Protein AF-A0A0G1J336-F1 (afdb_monomer)

InterPro domains:
  IPR000983 General secretion pathway protein G-type pilin [PR00813] (28-53)
  IPR000983 General secretion pathway protein G-type pilin [PR00813] (64-82)
  IPR012902 Prokaryotic N-terminal methylation site [PF07963] (26-48)
  IPR012902 Prokaryotic N-terminal methylation site [PS00409] (27-47)
  IPR012902 Prokaryotic N-terminal methylation site [TIGR02532] (26-49)
  IPR045584 Pilin-like [SSF54523] (29-127)

Sequence (215 aa):
MPSLQVTRNKAKIRHSSLVTCHFKVKQGFTLIELLIVITIIGILASLTLATYGNTQQKARDGVRKSDLGQIRRALELAKSDCSSAAYYPAGFSGDQYEQFDGLQLYLADTDLNYMSGSVPDDPKNVTEGSLNYKYGYSLLSSQQTNVCADGDGDATYTEQSGSSQFTLSALMERGPSDSESYKSREKCKNKPGPDGDTTDWTGSAYAGYYVVCSS

Foldseek 3Di:
DDDDDDDDDDDDDDDDPPDDDDPPPPPDDDPVNVVVVVVVVVVVVVVCVVCVVVVVLVVLLVVVVVLQVLLLQLQVVQQVQFPDLFRAFQFDPDFQQNSVVRSQVVSQDPLSVSDDHGRDFRPVPDPPDDPQFGKGKFAAPVDWDFHGQGNSRPCPRRRTTGHNKMKIKGARPVWLPDPQQQVQLVVCALPAHRVHRGDNCNDPVNTRMRMDMDD

Solvent-accessible surface area (backbone atoms only — not comparable to full-atom values): 12300 Å² total; per-residue (Å²): 142,83,83,89,79,87,82,82,81,81,83,83,82,76,84,76,78,83,80,80,80,80,80,77,79,78,86,68,85,50,73,65,61,55,51,54,49,56,51,52,52,51,55,56,51,55,60,49,62,75,50,44,65,63,53,54,39,53,52,46,42,52,48,52,57,48,46,56,52,50,54,50,52,26,49,57,49,47,34,70,43,32,87,50,83,12,44,44,66,51,34,46,93,67,55,35,50,48,19,28,57,29,41,40,56,59,48,47,37,75,90,71,64,53,44,97,55,75,65,81,75,44,90,75,62,59,71,93,86,53,76,78,52,48,53,30,27,25,48,29,68,92,53,59,37,50,16,40,40,44,79,86,60,55,62,90,50,33,80,34,42,4,11,75,42,39,24,36,35,37,60,36,79,69,31,67,78,40,67,63,29,52,55,30,14,58,73,37,48,57,33,25,33,92,80,34,52,58,17,67,40,74,40,79,92,40,61,18,31,35,42,51,51,62,132

Radius of gyration: 38.27 Å; Cα contacts (8 Å, |Δi|>4): 321; chains: 1; bounding box: 106×91×95 Å

Organism: NCBI:txid1618413

Mean predicted aligned error: 11.69 Å

Secondary structure (DSSP, 8-state):
---------------------------PPPHHHHHHHHHHHHHHHHHHHHHHHHHHHHHHHHHHHHHHHHHHHHHHHHHHH--SS--EE--SSSSHHHHHHHHHHHHT-TTT-SSSSSPPPPTT---TT-GGGS-EEEE-GGG-EEPPPPTT---TTTTSEEES-EEEEEE-TTGGG-HHHHHHHHHTTTEEETTEEEE-TTSGGGTTEEEEE--

Structure (mmCIF, N/CA/C/O backbone):
data_AF-A0A0G1J336-F1
#
_entry.id   AF-A0A0G1J336-F1
#
loop_
_atom_site.group_PDB
_atom_site.id
_atom_site.type_symbol
_atom_site.label_atom_id
_atom_site.label_alt_id
_atom_site.label_comp_id
_atom_site.label_asym_id
_atom_site.label_entity_id
_atom_site.label_seq_id
_atom_site.pdbx_PDB_ins_code
_atom_site.Cartn_x
_atom_site.Cartn_y
_atom_site.Cartn_z
_atom_site.occupancy
_atom_site.B_iso_or_equiv
_atom_site.auth_seq_id
_atom_site.auth_comp_id
_atom_site.auth_asym_id
_atom_site.auth_atom_id
_atom_site.pdbx_PDB_model_num
ATOM 1 N N . MET A 1 1 ? -90.482 -75.548 67.747 1.00 52.53 1 MET A N 1
ATOM 2 C CA . MET A 1 1 ? -89.336 -74.622 67.863 1.00 52.53 1 MET A CA 1
ATOM 3 C C . MET A 1 1 ? -88.379 -74.870 66.709 1.00 52.53 1 MET A C 1
ATOM 5 O O . MET A 1 1 ? -87.856 -75.976 66.645 1.00 52.53 1 MET A O 1
ATOM 9 N N . PRO A 1 2 ? -88.170 -73.903 65.800 1.00 47.28 2 PRO A N 1
ATOM 10 C CA . PRO A 1 2 ? -87.022 -73.922 64.905 1.00 47.28 2 PRO A CA 1
ATOM 11 C C . PRO A 1 2 ? -86.102 -72.714 65.136 1.00 47.28 2 PRO A C 1
ATOM 13 O O . PRO A 1 2 ? -86.534 -71.585 65.356 1.00 47.28 2 PRO A O 1
ATOM 16 N N . SER A 1 3 ? -84.812 -73.021 65.117 1.00 53.03 3 SER A N 1
ATOM 17 C CA . SER A 1 3 ? -83.645 -72.186 65.385 1.00 53.03 3 SER A CA 1
ATOM 18 C C . SER A 1 3 ? -83.378 -71.131 64.305 1.00 53.03 3 SER A C 1
ATOM 20 O O . SER A 1 3 ? -83.325 -71.468 63.121 1.00 53.03 3 SER A O 1
ATOM 22 N N . LEU A 1 4 ? -83.103 -69.888 64.721 1.00 51.62 4 LEU A N 1
ATOM 23 C CA . LEU A 1 4 ? -82.491 -68.859 63.874 1.00 51.62 4 LEU A CA 1
ATOM 24 C C . LEU A 1 4 ? -81.077 -69.285 63.446 1.00 51.62 4 LEU A C 1
ATOM 26 O O . LEU A 1 4 ? -80.240 -69.595 64.292 1.00 51.62 4 LEU A O 1
ATOM 30 N N . GLN A 1 5 ? -80.790 -69.210 62.147 1.00 62.91 5 GLN A N 1
ATOM 31 C CA . GLN A 1 5 ? -79.431 -69.248 61.606 1.00 62.91 5 GLN A CA 1
ATOM 32 C C . GLN A 1 5 ? -79.080 -67.859 61.066 1.00 62.91 5 GLN A C 1
ATOM 34 O O . GLN A 1 5 ? -79.753 -67.335 60.181 1.00 62.91 5 GLN A O 1
ATOM 39 N N . VAL A 1 6 ? -78.031 -67.253 61.624 1.00 63.34 6 VAL A N 1
ATOM 40 C CA . VAL A 1 6 ? -77.494 -65.955 61.196 1.00 63.34 6 VAL A CA 1
ATOM 41 C C . VAL A 1 6 ? -76.467 -66.193 60.091 1.00 63.34 6 VAL A C 1
ATOM 43 O O . VAL A 1 6 ? -75.366 -66.678 60.347 1.00 63.34 6 VAL A O 1
ATOM 46 N N . THR A 1 7 ? -76.793 -65.823 58.855 1.00 60.56 7 THR A N 1
ATOM 47 C CA . THR A 1 7 ? -75.840 -65.841 57.737 1.00 60.56 7 THR A CA 1
ATOM 48 C C . THR A 1 7 ? -75.042 -64.536 57.704 1.00 60.56 7 THR A C 1
ATOM 50 O O . THR A 1 7 ? -75.589 -63.464 57.447 1.00 60.56 7 THR A O 1
ATOM 53 N N . ARG A 1 8 ? -73.728 -64.608 57.954 1.00 60.56 8 ARG A N 1
ATOM 54 C CA . ARG A 1 8 ? -72.805 -63.471 57.799 1.00 60.56 8 ARG A CA 1
ATOM 55 C C . ARG A 1 8 ? -72.486 -63.251 56.317 1.00 60.56 8 ARG A C 1
ATOM 57 O O . ARG A 1 8 ? -71.714 -64.007 55.734 1.00 60.56 8 ARG A O 1
ATOM 64 N N . ASN A 1 9 ? -73.021 -62.182 55.732 1.00 56.56 9 ASN A N 1
ATOM 65 C CA . ASN A 1 9 ? -72.589 -61.699 54.421 1.00 56.56 9 ASN A CA 1
ATOM 66 C C . ASN A 1 9 ? -71.184 -61.090 54.531 1.00 56.56 9 ASN A C 1
ATOM 68 O O . ASN A 1 9 ? -70.980 -60.097 55.229 1.00 56.56 9 ASN A O 1
ATOM 72 N N . LYS A 1 10 ? -70.200 -61.676 53.839 1.00 59.50 10 LYS A N 1
ATOM 73 C CA . LYS A 1 10 ? -68.867 -61.077 53.704 1.00 59.50 10 LYS A CA 1
ATOM 74 C C . LYS A 1 10 ? -68.917 -59.952 52.669 1.00 59.50 10 LYS A C 1
ATOM 76 O O . LYS A 1 10 ? -69.115 -60.204 51.483 1.00 59.50 10 LYS A O 1
ATOM 81 N N . ALA A 1 11 ? -68.721 -58.715 53.120 1.00 62.22 11 ALA A N 1
ATOM 82 C CA . ALA A 1 11 ? -68.567 -57.561 52.243 1.00 62.22 11 ALA A CA 1
ATOM 83 C C . ALA A 1 11 ? -67.247 -57.665 51.453 1.00 62.22 11 ALA A C 1
ATOM 85 O O . ALA A 1 11 ? -66.167 -57.807 52.026 1.00 62.22 11 ALA A O 1
ATOM 86 N N . LYS A 1 12 ? -67.347 -57.616 50.122 1.00 61.34 12 LYS A N 1
ATOM 87 C CA . LYS A 1 12 ? -66.225 -57.672 49.177 1.00 61.34 12 LYS A CA 1
ATOM 88 C C . LYS A 1 12 ? -65.588 -56.283 49.070 1.00 61.34 12 LYS A C 1
ATOM 90 O O . LYS A 1 12 ? -66.143 -55.403 48.416 1.00 61.34 12 LYS A O 1
ATOM 95 N N . ILE A 1 13 ? -64.442 -56.084 49.719 1.00 65.62 13 ILE A N 1
ATOM 96 C CA . ILE A 1 13 ? -63.668 -54.835 49.653 1.00 65.62 13 ILE A CA 1
ATOM 97 C C . ILE A 1 13 ? -63.070 -54.722 48.243 1.00 65.62 13 ILE A C 1
ATOM 99 O O . ILE A 1 13 ? -62.246 -55.543 47.840 1.00 65.62 13 ILE A O 1
ATOM 103 N N . ARG A 1 14 ? -63.526 -53.740 47.456 1.00 58.31 14 ARG A N 1
ATOM 104 C CA . ARG A 1 14 ? -62.932 -53.405 46.154 1.00 58.31 14 ARG A CA 1
ATOM 105 C C . ARG A 1 14 ? -61.704 -52.531 46.407 1.00 58.31 14 ARG A C 1
ATOM 107 O O . ARG A 1 14 ? -61.841 -51.433 46.934 1.00 58.31 14 ARG A O 1
ATOM 114 N N . HIS A 1 15 ? -60.522 -53.014 46.035 1.00 59.81 15 HIS A N 1
ATOM 115 C CA . HIS A 1 15 ? -59.317 -52.190 45.988 1.00 59.81 15 HIS A CA 1
ATOM 116 C C . HIS A 1 15 ? -59.490 -51.124 44.899 1.00 59.81 15 HIS A C 1
ATOM 118 O O . HIS A 1 15 ? -59.451 -51.426 43.707 1.00 59.81 15 HIS A O 1
ATOM 124 N N . SER A 1 16 ? -59.735 -49.885 45.322 1.00 59.81 16 SER A N 1
ATOM 125 C CA . SER A 1 16 ? -59.729 -48.707 44.460 1.00 59.81 16 SER A CA 1
ATOM 126 C C . SER A 1 16 ? -58.325 -48.514 43.891 1.00 59.81 16 SER A C 1
ATOM 128 O O . SER A 1 16 ? -57.368 -48.321 44.639 1.00 59.81 16 SER A O 1
ATOM 130 N N . SER A 1 17 ? -58.208 -48.600 42.567 1.00 62.34 17 SER A N 1
ATOM 131 C CA . SER A 1 17 ? -56.978 -48.327 41.828 1.00 62.34 17 SER A CA 1
ATOM 132 C C . SER A 1 17 ? -56.471 -46.925 42.180 1.00 62.34 17 SER A C 1
ATOM 134 O O . SER A 1 17 ? -57.172 -45.939 41.953 1.00 62.34 17 SER A O 1
ATOM 136 N N . LEU A 1 18 ? -55.269 -46.838 42.755 1.00 62.41 18 LEU A N 1
ATOM 137 C CA . LEU A 1 18 ? -54.568 -45.580 43.009 1.00 62.41 18 LEU A CA 1
ATOM 138 C C . LEU A 1 18 ? -54.283 -44.901 41.664 1.00 62.41 18 LEU A C 1
ATOM 140 O O . LEU A 1 18 ? -53.381 -45.298 40.931 1.00 62.41 18 LEU A O 1
ATOM 144 N N . VAL A 1 19 ? -55.075 -43.884 41.331 1.00 66.56 19 VAL A N 1
ATOM 145 C CA . VAL A 1 19 ? -54.811 -42.984 40.208 1.00 66.56 19 VAL A CA 1
ATOM 146 C C . VAL A 1 19 ? -53.554 -42.186 40.546 1.00 66.56 19 VAL A C 1
ATOM 148 O O . VAL A 1 19 ? -53.579 -41.296 41.393 1.00 66.56 19 VAL A O 1
ATOM 151 N N . THR A 1 20 ? -52.430 -42.519 39.915 1.00 65.81 20 THR A N 1
ATOM 152 C CA . THR A 1 20 ? -51.194 -41.739 40.028 1.00 65.81 20 THR A CA 1
ATOM 153 C C . THR A 1 20 ? -51.328 -40.507 39.134 1.00 65.81 20 THR A C 1
ATOM 155 O O . THR A 1 20 ? -51.237 -40.595 37.911 1.00 65.81 20 THR A O 1
ATOM 158 N N . CYS A 1 21 ? -51.604 -39.349 39.733 1.00 59.22 21 CYS A N 1
ATOM 159 C CA . CYS A 1 21 ? -51.675 -38.085 39.008 1.00 59.22 21 CYS A CA 1
ATOM 160 C C . CYS A 1 21 ? -50.246 -37.596 38.715 1.00 59.22 21 CYS A C 1
ATOM 162 O O . CYS A 1 21 ? -49.527 -37.170 39.616 1.00 59.22 21 CYS A O 1
ATOM 164 N N . HIS A 1 22 ? -49.814 -37.699 37.458 1.00 65.94 22 HIS A N 1
ATOM 165 C CA . HIS A 1 22 ? -48.516 -37.202 37.001 1.00 65.94 22 HIS A CA 1
ATOM 166 C C . HIS A 1 22 ? -48.603 -35.675 36.826 1.00 65.94 22 HIS A C 1
ATOM 168 O O . HIS A 1 22 ? -49.081 -35.181 35.803 1.00 65.94 22 HIS A O 1
ATOM 174 N N . PHE A 1 23 ? -48.164 -34.908 37.827 1.00 61.72 23 PHE A N 1
ATOM 175 C CA . PHE A 1 23 ? -48.070 -33.451 37.714 1.00 61.72 23 PHE A CA 1
ATOM 176 C C . PHE A 1 23 ? -46.889 -33.106 36.797 1.00 61.72 23 PHE A C 1
ATOM 178 O O . PHE A 1 23 ? -45.732 -33.087 37.213 1.00 61.72 23 PHE A O 1
ATOM 185 N N . LYS A 1 24 ? -47.166 -32.877 35.510 1.00 67.94 24 LYS A N 1
ATOM 186 C CA . LYS A 1 24 ? -46.174 -32.345 34.571 1.00 67.94 24 LYS A CA 1
ATOM 187 C C . LYS A 1 24 ? -45.878 -30.906 35.002 1.00 67.94 24 LYS A C 1
ATOM 189 O O . LYS A 1 24 ? -46.685 -30.013 34.748 1.00 67.94 24 LYS A O 1
ATOM 194 N N . VAL A 1 25 ? -44.761 -30.687 35.695 1.00 68.94 25 VAL A N 1
ATOM 195 C CA . VAL A 1 25 ? -44.292 -29.342 36.052 1.00 68.94 25 VAL A CA 1
ATOM 196 C C . VAL A 1 25 ? -44.070 -28.586 34.743 1.00 68.94 25 VAL A C 1
ATOM 198 O O . VAL A 1 25 ? -43.146 -28.890 33.991 1.00 68.94 25 VAL A O 1
ATOM 201 N N . LYS A 1 26 ? -44.961 -27.645 34.418 1.00 69.12 26 LYS A N 1
ATOM 202 C CA . LYS A 1 26 ? -44.748 -26.735 33.293 1.00 69.12 26 LYS A CA 1
ATOM 203 C C . LYS A 1 26 ? -43.617 -25.795 33.696 1.00 69.12 26 LYS A C 1
ATOM 205 O O . LYS A 1 26 ? -43.821 -24.934 34.546 1.00 69.12 26 LYS A O 1
ATOM 210 N N . GLN A 1 27 ? -42.434 -25.981 33.118 1.00 74.94 27 GLN A N 1
ATOM 211 C CA . GLN A 1 27 ? -41.349 -25.013 33.239 1.00 74.94 27 GLN A CA 1
ATOM 212 C C . GLN A 1 27 ? -41.725 -23.786 32.404 1.00 74.94 27 GLN A C 1
ATOM 214 O O . GLN A 1 27 ? -41.616 -23.796 31.181 1.00 74.94 27 GLN A O 1
ATOM 219 N N . GLY A 1 28 ? -42.296 -22.778 33.061 1.00 76.75 28 GLY A N 1
ATOM 220 C CA . GLY A 1 28 ? -42.556 -21.470 32.472 1.00 76.75 28 GLY A CA 1
ATOM 221 C C . GLY A 1 28 ? -41.403 -20.529 32.794 1.00 76.75 28 GLY A C 1
ATOM 222 O O . GLY A 1 28 ? -40.963 -20.488 33.939 1.00 76.75 28 GLY A O 1
ATOM 223 N N . PHE A 1 29 ? -40.938 -19.779 31.796 1.00 80.06 29 PHE A N 1
ATOM 224 C CA . PHE A 1 29 ? -40.011 -18.668 32.004 1.00 80.06 29 PHE A CA 1
ATOM 225 C C . PHE A 1 29 ? -40.681 -17.605 32.877 1.00 80.06 29 PHE A C 1
ATOM 227 O O . PHE A 1 29 ? -41.824 -17.210 32.624 1.00 80.06 29 PHE A O 1
ATOM 234 N N . THR A 1 30 ? -39.986 -17.134 33.903 1.00 90.50 30 THR A N 1
ATOM 235 C CA . THR A 1 30 ? -40.466 -16.023 34.722 1.00 90.50 30 THR A CA 1
ATOM 236 C C . THR A 1 30 ? -40.281 -14.696 33.979 1.00 90.50 30 THR A C 1
ATOM 238 O O . THR A 1 30 ? -39.351 -14.516 33.192 1.00 90.50 30 THR A O 1
ATOM 241 N N . LEU A 1 31 ? -41.158 -13.720 34.241 1.00 89.50 31 LEU A N 1
ATOM 242 C CA . LEU A 1 31 ? -41.008 -12.365 33.688 1.00 89.50 31 LEU A CA 1
ATOM 243 C C . LEU A 1 31 ? -39.678 -11.724 34.105 1.00 89.50 31 LEU A C 1
ATOM 245 O O . LEU A 1 31 ? -39.080 -10.986 33.326 1.00 89.50 31 LEU A O 1
ATOM 249 N N . ILE A 1 32 ? -39.204 -12.031 35.316 1.00 93.44 32 ILE A N 1
ATOM 250 C CA . ILE A 1 32 ? -37.921 -11.533 35.808 1.00 93.44 32 ILE A CA 1
ATOM 251 C C . ILE A 1 32 ? -36.739 -12.173 35.075 1.00 93.44 32 ILE A C 1
ATOM 253 O O . ILE A 1 32 ? -35.796 -11.454 34.764 1.00 93.44 32 ILE A O 1
ATOM 257 N N . GLU A 1 33 ? -36.805 -13.463 34.721 1.00 91.50 33 GLU A N 1
ATOM 258 C CA . GLU A 1 33 ? -35.785 -14.116 33.886 1.00 91.50 33 GLU A CA 1
ATOM 259 C C . GLU A 1 33 ? -35.696 -13.481 32.501 1.00 91.50 33 GLU A C 1
ATOM 261 O O . GLU A 1 33 ? -34.599 -13.251 32.002 1.00 91.50 33 GLU A O 1
ATOM 266 N N . LEU A 1 34 ? -36.828 -13.136 31.885 1.00 91.38 34 LEU A N 1
ATOM 267 C CA . LEU A 1 34 ? -36.795 -12.443 30.598 1.00 91.38 34 LEU A CA 1
ATOM 268 C C . LEU A 1 34 ? -36.233 -11.017 30.741 1.00 91.38 34 LEU A C 1
ATOM 270 O O . LEU A 1 34 ? -35.452 -10.571 29.901 1.00 91.38 34 LEU A O 1
ATOM 274 N N . LEU A 1 35 ? -36.595 -10.316 31.821 1.00 93.81 35 LEU A N 1
ATOM 275 C CA . LEU A 1 35 ? -36.149 -8.948 32.089 1.00 93.81 35 LEU A CA 1
ATOM 276 C C . LEU A 1 35 ? -34.628 -8.867 32.259 1.00 93.81 35 LEU A C 1
ATOM 278 O O . LEU A 1 35 ? -33.992 -8.010 31.652 1.00 93.81 35 LEU A O 1
ATOM 282 N N . ILE A 1 36 ? -34.026 -9.758 33.049 1.00 95.50 36 ILE A N 1
ATOM 283 C CA . ILE A 1 36 ? -32.568 -9.759 33.244 1.00 95.50 36 ILE A CA 1
ATOM 284 C C . ILE A 1 36 ? -31.813 -10.122 31.959 1.00 95.50 36 ILE A C 1
ATOM 286 O O . ILE A 1 36 ? -30.710 -9.637 31.729 1.00 95.50 36 ILE A O 1
ATOM 290 N N . VAL A 1 37 ? -32.398 -10.945 31.088 1.00 95.62 37 VAL A N 1
ATOM 291 C CA . VAL A 1 37 ? -31.749 -11.338 29.832 1.00 95.62 37 VAL A CA 1
ATOM 292 C C . VAL A 1 37 ? -31.651 -10.149 28.883 1.00 95.62 37 VAL A C 1
ATOM 294 O O . VAL A 1 37 ? -30.570 -9.869 28.364 1.00 95.62 37 VAL A O 1
ATOM 297 N N . ILE A 1 38 ? -32.740 -9.400 28.690 1.00 95.94 38 ILE A N 1
ATOM 298 C CA . ILE A 1 38 ? -32.712 -8.234 27.796 1.00 95.94 38 ILE A CA 1
ATOM 299 C C . ILE A 1 38 ? -31.819 -7.113 28.338 1.00 95.94 38 ILE A C 1
ATOM 301 O O . ILE A 1 38 ? -31.182 -6.415 27.549 1.00 95.94 38 ILE A O 1
ATOM 305 N N . THR A 1 39 ? -31.711 -6.960 29.664 1.00 96.88 39 THR A N 1
ATOM 306 C CA . THR A 1 39 ? -30.813 -5.960 30.258 1.00 96.88 39 THR A CA 1
ATOM 307 C C . THR A 1 39 ? -29.350 -6.341 30.059 1.00 96.88 39 THR A C 1
ATOM 309 O O . THR A 1 39 ? -28.560 -5.494 29.644 1.00 96.88 39 THR A O 1
ATOM 312 N N . ILE A 1 40 ? -28.986 -7.611 30.261 1.00 96.62 40 ILE A N 1
ATOM 313 C CA . ILE A 1 40 ? -27.622 -8.099 30.010 1.00 96.62 40 ILE A CA 1
ATOM 314 C C . ILE A 1 40 ? -27.262 -7.961 28.524 1.00 96.62 40 ILE A C 1
ATOM 316 O O . ILE A 1 40 ? -26.187 -7.449 28.206 1.00 96.62 40 ILE A O 1
ATOM 320 N N . ILE A 1 41 ? -28.165 -8.342 27.609 1.00 96.69 41 ILE A N 1
ATOM 321 C CA . ILE A 1 41 ? -27.956 -8.167 26.161 1.00 96.69 41 ILE A CA 1
ATOM 322 C C . ILE A 1 41 ? -27.758 -6.684 25.822 1.00 96.69 41 ILE A C 1
ATOM 324 O O . ILE A 1 41 ? -26.846 -6.358 25.066 1.00 96.69 41 ILE A O 1
ATOM 328 N N . GLY A 1 42 ? -28.543 -5.777 26.414 1.00 96.62 42 GLY A N 1
ATOM 329 C CA . GLY A 1 42 ? -28.399 -4.333 26.208 1.00 96.62 42 GLY A CA 1
ATOM 330 C C . GLY A 1 42 ? -27.035 -3.787 26.646 1.00 96.62 42 GLY A C 1
ATOM 331 O O . GLY A 1 42 ? -26.416 -3.008 25.918 1.00 96.62 42 GLY A O 1
ATOM 332 N N . ILE A 1 43 ? -26.520 -4.237 27.795 1.00 95.75 43 ILE A N 1
ATOM 333 C CA . ILE A 1 43 ? -25.195 -3.830 28.287 1.00 95.75 43 ILE A CA 1
ATOM 334 C C . ILE A 1 43 ? -24.102 -4.323 27.330 1.00 95.75 43 ILE A C 1
ATOM 336 O O . ILE A 1 43 ? -23.277 -3.526 26.882 1.00 95.75 43 ILE A O 1
ATOM 340 N N . LEU A 1 44 ? -24.124 -5.602 26.945 1.00 96.00 44 LEU A N 1
ATOM 341 C CA . LEU A 1 44 ? -23.123 -6.173 26.034 1.00 96.00 44 LEU A CA 1
ATOM 342 C C . LEU A 1 44 ? -23.180 -5.547 24.628 1.00 96.00 44 LEU A C 1
ATOM 344 O O . LEU A 1 44 ? -22.136 -5.291 24.018 1.00 96.00 44 LEU A O 1
ATOM 348 N N . ALA A 1 45 ? -24.382 -5.250 24.126 1.00 94.19 45 ALA A N 1
ATOM 349 C CA . ALA A 1 45 ? -24.584 -4.600 22.832 1.00 94.19 45 ALA A CA 1
ATOM 350 C C . ALA A 1 45 ? -24.012 -3.171 22.802 1.00 94.19 45 ALA A C 1
ATOM 352 O O . ALA A 1 45 ? -23.393 -2.770 21.820 1.00 94.19 45 ALA A O 1
ATOM 353 N N . SER A 1 46 ? -24.157 -2.400 23.884 1.00 93.06 46 SER A N 1
ATOM 354 C CA . SER A 1 46 ? -23.636 -1.025 23.919 1.00 93.06 46 SER A CA 1
ATOM 355 C C . SER A 1 46 ? -22.102 -0.962 23.862 1.00 93.06 46 SER A C 1
ATOM 357 O O . SER A 1 46 ? -21.542 -0.156 23.118 1.00 93.06 46 SER A O 1
ATOM 359 N N . LEU A 1 47 ? -21.410 -1.860 24.572 1.00 92.06 47 LEU A N 1
ATOM 360 C CA . LEU A 1 47 ? -19.943 -1.942 24.570 1.00 92.06 47 LEU A CA 1
ATOM 361 C C . LEU A 1 47 ? -19.379 -2.382 23.211 1.00 92.06 47 LEU A C 1
ATOM 363 O O . LEU A 1 47 ? -18.363 -1.860 22.745 1.00 92.06 47 LEU A O 1
ATOM 367 N N . THR A 1 48 ? -20.039 -3.339 22.559 1.00 90.69 48 THR A N 1
ATOM 368 C CA . THR A 1 48 ? -19.614 -3.843 21.245 1.00 90.69 48 THR A CA 1
ATOM 369 C C . THR A 1 48 ? -19.774 -2.784 20.158 1.00 90.69 48 THR A C 1
ATOM 371 O O . THR A 1 48 ? -18.844 -2.561 19.382 1.00 90.69 48 THR A O 1
ATOM 374 N N . LEU A 1 49 ? -20.889 -2.049 20.147 1.00 88.44 49 LEU A N 1
ATOM 375 C CA . LEU A 1 49 ? -21.108 -0.959 19.191 1.00 88.44 49 LEU A CA 1
ATOM 376 C C . LEU A 1 49 ? -20.074 0.168 19.328 1.00 88.44 49 LEU A C 1
ATOM 378 O O . LEU A 1 49 ? -19.616 0.694 18.314 1.00 88.44 49 LEU A O 1
ATOM 382 N N . ALA A 1 50 ? -19.637 0.489 20.550 1.00 86.00 50 ALA A N 1
ATOM 383 C CA . ALA A 1 50 ? -18.645 1.539 20.792 1.00 86.00 50 ALA A CA 1
ATOM 384 C C . ALA A 1 50 ? -17.268 1.257 20.151 1.00 86.00 50 ALA A C 1
ATOM 386 O O . ALA A 1 50 ? -16.531 2.189 19.832 1.00 86.00 50 ALA A O 1
ATOM 387 N N . THR A 1 51 ? -16.907 -0.014 19.938 1.00 86.94 51 THR A N 1
ATOM 388 C CA . THR A 1 51 ? -15.582 -0.421 19.415 1.00 86.94 51 THR A CA 1
ATOM 389 C C . THR A 1 51 ? -15.607 -0.916 17.967 1.00 86.94 51 THR A C 1
ATOM 391 O O . THR A 1 51 ? -14.554 -1.062 17.332 1.00 86.94 51 THR A O 1
ATOM 394 N N . TYR A 1 52 ? -16.800 -1.143 17.415 1.00 88.31 52 TYR A N 1
ATOM 395 C CA . TYR A 1 52 ? -16.996 -1.747 16.100 1.00 88.31 52 TYR A CA 1
ATOM 396 C C . TYR A 1 52 ? -16.345 -0.943 14.963 1.00 88.31 52 TYR A C 1
ATOM 398 O O . TYR A 1 52 ? -15.634 -1.510 14.132 1.00 88.31 52 TYR A O 1
ATOM 406 N N . GLY A 1 53 ? -16.511 0.386 14.956 1.00 87.56 53 GLY A N 1
ATOM 407 C CA . GLY A 1 53 ? -15.992 1.254 13.890 1.00 87.56 53 GLY A CA 1
ATOM 408 C C . GLY A 1 53 ? -14.466 1.199 13.740 1.00 87.56 53 GLY A C 1
ATOM 409 O O . GLY A 1 53 ? -13.961 0.977 12.641 1.00 87.56 53 GLY A O 1
ATOM 410 N N . ASN A 1 54 ? -13.730 1.322 14.848 1.00 87.50 54 ASN A N 1
ATOM 411 C CA . ASN A 1 54 ? -12.262 1.264 14.849 1.00 87.50 54 ASN A CA 1
ATOM 412 C C . ASN A 1 54 ? -11.741 -0.130 14.446 1.00 87.50 54 ASN A C 1
ATOM 414 O O . ASN A 1 54 ? -10.752 -0.256 13.726 1.00 87.50 54 ASN A O 1
ATOM 418 N N . THR A 1 55 ? -12.437 -1.192 14.863 1.00 90.62 55 THR A N 1
ATOM 419 C CA . THR A 1 55 ? -12.086 -2.572 14.486 1.00 90.62 55 THR A CA 1
ATOM 420 C C . THR A 1 55 ? -12.217 -2.784 12.979 1.00 90.62 55 THR A C 1
ATOM 422 O O . THR A 1 55 ? -11.313 -3.329 12.351 1.00 90.62 55 THR A O 1
ATOM 425 N N . GLN A 1 56 ? -13.302 -2.284 12.387 1.00 92.06 56 GLN A N 1
ATOM 426 C CA . GLN A 1 56 ? -13.532 -2.332 10.944 1.00 92.06 56 GLN A CA 1
ATOM 427 C C . GLN A 1 56 ? -12.483 -1.529 10.157 1.00 92.06 56 GLN A C 1
ATOM 429 O O . GLN A 1 56 ? -11.975 -2.008 9.147 1.00 92.06 56 GLN A O 1
ATOM 434 N N . GLN A 1 57 ? -12.104 -0.339 10.639 1.00 91.31 57 GLN A N 1
ATOM 435 C CA . GLN A 1 57 ? -11.019 0.456 10.043 1.00 91.31 57 GLN A CA 1
ATOM 436 C C . GLN A 1 57 ? -9.687 -0.300 10.070 1.00 91.31 57 GLN A C 1
ATOM 438 O O . GLN A 1 57 ? -9.029 -0.424 9.042 1.00 91.31 57 GLN A O 1
ATOM 443 N N . LYS A 1 58 ? -9.323 -0.878 11.222 1.00 91.56 58 LYS A N 1
ATOM 444 C CA . LYS A 1 58 ? -8.095 -1.670 11.372 1.00 91.56 58 LYS A CA 1
ATOM 445 C C . LYS A 1 58 ? -8.081 -2.901 10.460 1.00 91.56 58 LYS A C 1
ATOM 447 O O . LYS A 1 58 ? -7.028 -3.234 9.925 1.00 91.56 58 LYS A O 1
ATOM 452 N N . ALA A 1 59 ? -9.222 -3.570 10.294 1.00 93.44 59 ALA A N 1
ATOM 453 C CA . ALA A 1 59 ? -9.344 -4.708 9.389 1.00 93.44 59 ALA A CA 1
ATOM 454 C C . ALA A 1 59 ? -9.087 -4.290 7.933 1.00 93.44 59 ALA A C 1
ATOM 456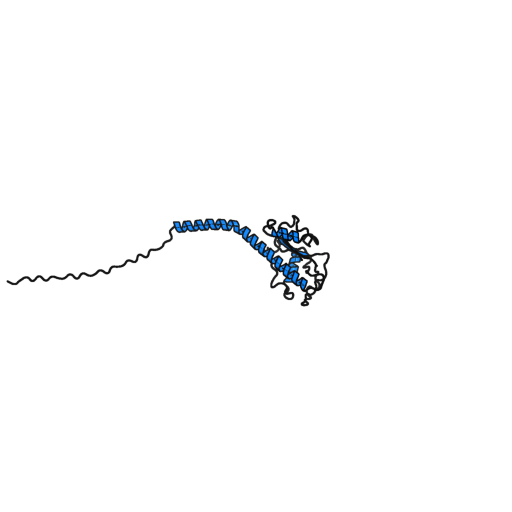 O O . ALA A 1 59 ? -8.259 -4.909 7.269 1.00 93.44 59 ALA A O 1
ATOM 457 N N . ARG A 1 60 ? -9.715 -3.201 7.466 1.00 93.94 60 ARG A N 1
ATOM 458 C CA . ARG A 1 60 ? -9.502 -2.680 6.106 1.00 93.94 60 ARG A CA 1
ATOM 459 C C . ARG A 1 60 ? -8.075 -2.186 5.880 1.00 93.94 60 ARG A C 1
ATOM 461 O O . ARG A 1 60 ? -7.493 -2.525 4.862 1.00 93.94 60 ARG A O 1
ATOM 468 N N . ASP A 1 61 ? -7.477 -1.479 6.839 1.00 94.00 61 ASP A N 1
ATOM 469 C CA . ASP A 1 61 ? -6.060 -1.088 6.766 1.00 94.00 61 ASP A CA 1
ATOM 470 C C . ASP A 1 61 ? -5.137 -2.317 6.667 1.00 94.00 61 ASP A C 1
ATOM 472 O O . ASP A 1 61 ? -4.142 -2.295 5.946 1.00 94.00 61 ASP A O 1
ATOM 476 N N . GLY A 1 62 ? -5.478 -3.413 7.354 1.00 94.88 62 GLY A N 1
ATOM 477 C CA . GLY A 1 62 ? -4.770 -4.689 7.231 1.00 94.88 62 GLY A CA 1
ATOM 478 C C . GLY A 1 62 ? -4.867 -5.295 5.830 1.00 94.88 62 GLY A C 1
ATOM 479 O O . GLY A 1 62 ? -3.857 -5.762 5.304 1.00 94.88 62 GLY A O 1
ATOM 480 N N . VAL A 1 63 ? -6.052 -5.240 5.216 1.00 94.94 63 VAL A N 1
ATOM 481 C CA . VAL A 1 63 ? -6.273 -5.683 3.830 1.00 94.94 63 VAL A CA 1
ATOM 482 C C . VAL A 1 63 ? -5.455 -4.825 2.863 1.00 94.94 63 VAL A C 1
ATOM 484 O O . VAL A 1 63 ? -4.608 -5.376 2.171 1.00 94.94 63 VAL A O 1
ATOM 487 N N . ARG A 1 64 ? -5.531 -3.487 2.951 1.00 94.50 64 ARG A N 1
ATOM 488 C CA . ARG A 1 64 ? -4.723 -2.566 2.121 1.00 94.50 64 ARG A CA 1
ATOM 489 C C . ARG A 1 64 ? -3.230 -2.883 2.162 1.00 94.50 64 ARG A C 1
ATOM 491 O O . ARG A 1 64 ? -2.573 -2.953 1.130 1.00 94.50 64 ARG A O 1
ATOM 498 N N . LYS A 1 65 ? -2.672 -3.084 3.360 1.00 94.81 65 LYS A N 1
ATOM 499 C CA . LYS A 1 65 ? -1.253 -3.444 3.524 1.00 94.81 65 LYS A CA 1
ATOM 500 C C . LYS A 1 65 ? -0.923 -4.779 2.852 1.00 94.81 65 LYS A C 1
ATOM 502 O O . LYS A 1 65 ? 0.147 -4.917 2.260 1.00 94.81 65 LYS A O 1
ATOM 507 N N . SER A 1 66 ? -1.824 -5.757 2.956 1.00 95.44 66 SER A N 1
ATOM 508 C CA . SER A 1 66 ? -1.678 -7.058 2.304 1.00 95.44 66 SER A CA 1
ATOM 509 C C . SER A 1 66 ? -1.721 -6.934 0.783 1.00 95.44 66 SER A C 1
ATOM 511 O O . SER A 1 66 ? -0.854 -7.494 0.113 1.00 95.44 66 SER A O 1
ATOM 513 N N . ASP A 1 67 ? -2.661 -6.157 0.250 1.00 95.12 67 ASP A N 1
ATOM 514 C CA . ASP A 1 67 ? -2.855 -5.942 -1.185 1.00 95.12 67 ASP A CA 1
ATOM 515 C C . ASP A 1 67 ? -1.638 -5.263 -1.807 1.00 95.12 67 ASP A C 1
ATOM 517 O O . ASP A 1 67 ? -1.043 -5.801 -2.740 1.00 95.12 67 ASP A O 1
ATOM 521 N N . LEU A 1 68 ? -1.146 -4.173 -1.208 1.00 95.44 68 LEU A N 1
ATOM 522 C CA . LEU A 1 68 ? 0.087 -3.528 -1.672 1.00 95.44 68 LEU A CA 1
ATOM 523 C C . LEU A 1 68 ? 1.297 -4.476 -1.622 1.00 95.44 68 LEU A C 1
ATOM 525 O O . LEU A 1 68 ? 2.177 -4.418 -2.481 1.00 95.44 68 LEU A O 1
ATOM 529 N N . GLY A 1 69 ? 1.350 -5.379 -0.639 1.00 94.88 69 GLY A N 1
ATOM 530 C CA . GLY A 1 69 ? 2.376 -6.418 -0.560 1.00 94.88 69 GLY A CA 1
ATOM 531 C C . GLY A 1 69 ? 2.231 -7.519 -1.619 1.00 94.88 69 GLY A C 1
ATOM 532 O O . GLY A 1 69 ? 3.234 -8.088 -2.052 1.00 94.88 69 GLY A O 1
ATOM 533 N N . GLN A 1 70 ? 1.010 -7.845 -2.041 1.00 94.31 70 GLN A N 1
ATOM 534 C CA . GLN A 1 70 ? 0.743 -8.765 -3.151 1.00 94.31 70 GLN A CA 1
ATOM 535 C C . GLN A 1 70 ? 1.158 -8.140 -4.484 1.00 94.31 70 GLN A C 1
ATOM 537 O O . GLN A 1 70 ? 1.950 -8.741 -5.204 1.00 94.31 70 GLN A O 1
ATOM 542 N N . ILE A 1 71 ? 0.733 -6.903 -4.745 1.00 93.44 71 ILE A N 1
ATOM 543 C CA . ILE A 1 71 ? 1.073 -6.155 -5.965 1.00 93.44 71 ILE A CA 1
ATOM 544 C C . ILE A 1 71 ? 2.587 -5.965 -6.076 1.00 93.44 71 ILE A C 1
ATOM 546 O O . ILE A 1 71 ? 3.171 -6.246 -7.117 1.00 93.44 71 ILE A O 1
ATOM 550 N N . ARG A 1 72 ? 3.260 -5.583 -4.982 1.00 94.00 72 ARG A N 1
ATOM 551 C CA . ARG A 1 72 ? 4.727 -5.488 -4.958 1.00 94.00 72 ARG A CA 1
ATOM 552 C C . ARG A 1 72 ? 5.389 -6.808 -5.357 1.00 94.00 72 ARG A C 1
ATOM 554 O O . ARG A 1 72 ? 6.348 -6.788 -6.112 1.00 94.00 72 ARG A O 1
ATOM 561 N N . ARG A 1 73 ? 4.921 -7.948 -4.838 1.00 93.00 73 ARG A N 1
ATOM 562 C CA . ARG A 1 73 ? 5.505 -9.258 -5.177 1.00 93.00 73 ARG A CA 1
ATOM 563 C C . ARG A 1 73 ? 5.321 -9.599 -6.652 1.00 93.00 73 ARG A C 1
ATOM 565 O O . ARG A 1 73 ? 6.275 -10.075 -7.249 1.00 93.00 73 ARG A O 1
ATOM 572 N N . ALA A 1 74 ? 4.150 -9.312 -7.217 1.00 90.56 74 ALA A N 1
ATOM 573 C CA . ALA A 1 74 ? 3.895 -9.495 -8.643 1.00 90.56 74 ALA A CA 1
ATOM 574 C C . ALA A 1 74 ? 4.828 -8.620 -9.499 1.00 90.56 74 ALA A C 1
ATOM 576 O O . ALA A 1 74 ? 5.455 -9.115 -10.424 1.00 90.56 74 ALA A O 1
ATOM 577 N N . LEU A 1 75 ? 5.015 -7.350 -9.127 1.00 89.31 75 LEU A N 1
ATOM 578 C CA . LEU A 1 75 ? 5.951 -6.447 -9.807 1.00 89.31 75 LEU A CA 1
ATOM 579 C C . LEU A 1 75 ? 7.415 -6.900 -9.708 1.00 89.31 75 LEU A C 1
ATOM 581 O O . LEU A 1 75 ? 8.171 -6.763 -10.664 1.00 89.31 75 LEU A O 1
ATOM 585 N N . GLU A 1 76 ? 7.844 -7.419 -8.556 1.00 90.00 76 GLU A N 1
ATOM 586 C CA . GLU A 1 76 ? 9.214 -7.928 -8.392 1.00 90.00 76 GLU A CA 1
ATOM 587 C C . GLU A 1 76 ? 9.428 -9.252 -9.153 1.00 90.00 76 GLU A C 1
ATOM 589 O O . GLU A 1 76 ? 10.553 -9.524 -9.564 1.00 90.00 76 GLU A O 1
ATOM 594 N N . LEU A 1 77 ? 8.368 -10.043 -9.374 1.00 88.00 77 LEU A N 1
ATOM 595 C CA . LEU A 1 77 ? 8.391 -11.220 -10.251 1.00 88.00 77 LEU A CA 1
ATOM 596 C C . LEU A 1 77 ? 8.473 -10.805 -11.729 1.00 88.00 77 LEU A C 1
ATOM 598 O O . LEU A 1 77 ? 9.358 -11.261 -12.440 1.00 88.00 77 LEU A O 1
ATOM 602 N N . ALA A 1 78 ? 7.660 -9.838 -12.160 1.00 84.19 78 ALA A N 1
ATOM 603 C CA . ALA A 1 78 ? 7.760 -9.266 -13.506 1.00 84.19 78 ALA A CA 1
ATOM 604 C C . ALA A 1 78 ? 9.164 -8.715 -13.796 1.00 84.19 78 ALA A C 1
ATOM 606 O O . ALA A 1 78 ? 9.745 -8.925 -14.859 1.00 84.19 78 ALA A O 1
ATOM 607 N N . LYS A 1 79 ? 9.771 -8.070 -12.798 1.00 85.31 79 LYS A N 1
ATOM 608 C CA . LYS A 1 79 ? 11.162 -7.627 -12.868 1.00 85.31 79 LYS A CA 1
ATOM 609 C C . LYS A 1 79 ? 12.160 -8.780 -13.019 1.00 85.31 79 LYS A C 1
ATOM 611 O O . LYS A 1 79 ? 13.177 -8.575 -13.677 1.00 85.31 79 LYS A O 1
ATOM 616 N N . SER A 1 80 ? 11.943 -9.937 -12.389 1.00 85.00 80 SER A N 1
ATOM 617 C CA . SER A 1 80 ? 12.884 -11.062 -12.500 1.00 85.00 80 SER A CA 1
ATOM 618 C C . SER A 1 80 ? 12.862 -11.725 -13.869 1.00 85.00 80 SER A C 1
ATOM 620 O O . SER A 1 80 ? 13.896 -12.235 -14.297 1.00 85.00 80 SER A O 1
ATOM 622 N N . ASP A 1 81 ? 11.722 -11.670 -14.552 1.00 80.69 81 ASP A N 1
ATOM 623 C CA . ASP A 1 81 ? 11.541 -12.274 -15.877 1.00 80.69 81 ASP A CA 1
ATOM 624 C C . ASP A 1 81 ? 11.985 -11.324 -17.004 1.00 80.69 81 ASP A C 1
ATOM 626 O O . ASP A 1 81 ? 12.111 -11.709 -18.164 1.00 80.69 81 ASP A O 1
ATOM 630 N N . CYS A 1 82 ? 12.319 -10.087 -16.638 1.00 75.00 82 CYS A N 1
ATOM 631 C CA . CYS A 1 82 ? 12.778 -9.036 -17.524 1.00 75.00 82 CYS A CA 1
ATOM 632 C C . CYS A 1 82 ? 14.302 -9.019 -17.715 1.00 75.00 82 CYS A C 1
ATOM 634 O O . CYS A 1 82 ? 15.068 -8.939 -16.752 1.00 75.00 82 CYS A O 1
ATOM 636 N N . SER A 1 83 ? 14.766 -8.954 -18.968 1.00 65.88 83 SER A N 1
ATOM 637 C CA . SER A 1 83 ? 16.193 -8.782 -19.298 1.00 65.88 83 SER A CA 1
ATOM 638 C C . SER A 1 83 ? 16.616 -7.335 -19.623 1.00 65.88 83 SER A C 1
ATOM 640 O O . SER A 1 83 ? 17.777 -7.108 -19.967 1.00 65.88 83 SER A O 1
ATOM 642 N N . SER A 1 84 ? 15.696 -6.362 -19.578 1.00 64.94 84 SER A N 1
ATOM 643 C CA . SER A 1 84 ? 15.948 -4.934 -19.874 1.00 64.94 84 SER A CA 1
ATOM 644 C C . SER A 1 84 ? 16.199 -4.114 -18.602 1.00 64.94 84 SER A C 1
ATOM 646 O O . SER A 1 84 ? 16.047 -4.610 -17.496 1.00 64.94 84 SER A O 1
ATOM 648 N N . ALA A 1 85 ? 16.589 -2.844 -18.746 1.00 60.91 85 ALA A N 1
ATOM 649 C CA . ALA A 1 85 ? 16.823 -1.921 -17.631 1.00 60.91 85 ALA A CA 1
ATOM 650 C C . ALA A 1 85 ? 15.541 -1.256 -17.077 1.00 60.91 85 ALA A C 1
ATOM 652 O O . ALA A 1 85 ? 15.583 -0.690 -15.981 1.00 60.91 85 ALA A O 1
ATOM 653 N N . ALA A 1 86 ? 14.424 -1.313 -17.812 1.00 60.34 86 ALA A N 1
ATOM 654 C CA . ALA A 1 86 ? 13.100 -0.894 -17.353 1.00 60.34 86 ALA A CA 1
ATOM 655 C C . ALA A 1 86 ? 12.234 -2.115 -17.050 1.00 60.34 86 ALA A C 1
ATOM 657 O O . ALA A 1 86 ? 12.016 -2.955 -17.921 1.00 60.34 86 ALA A O 1
ATOM 658 N N . TYR A 1 87 ? 11.746 -2.180 -15.811 1.00 71.56 87 TYR A N 1
ATOM 659 C CA . TYR A 1 87 ? 11.141 -3.388 -15.246 1.00 71.56 87 TYR A CA 1
ATOM 660 C C . TYR A 1 87 ? 9.669 -3.202 -14.898 1.00 71.56 87 TYR A C 1
ATOM 662 O O . TYR A 1 87 ? 8.880 -4.131 -15.005 1.00 71.56 87 TYR A O 1
ATOM 670 N N . TYR A 1 88 ? 9.306 -2.005 -14.438 1.00 83.06 88 TYR A N 1
ATOM 671 C CA . TYR A 1 88 ? 7.973 -1.730 -13.919 1.00 83.06 88 TYR A CA 1
ATOM 672 C C . TYR A 1 88 ? 7.192 -0.899 -14.934 1.00 83.06 88 TYR A C 1
ATOM 674 O O . TYR A 1 88 ? 7.661 0.192 -15.265 1.00 83.06 88 TYR A O 1
ATOM 682 N N . PRO A 1 89 ? 6.046 -1.375 -15.436 1.00 81.38 89 PRO A N 1
ATOM 683 C CA . PRO A 1 89 ? 5.328 -0.708 -16.512 1.00 81.38 89 PRO A CA 1
ATOM 684 C C . PRO A 1 89 ? 4.785 0.637 -16.049 1.00 81.38 89 PRO A C 1
ATOM 686 O O . PRO A 1 89 ? 4.108 0.732 -15.031 1.00 81.38 89 PRO A O 1
ATOM 689 N N . ALA A 1 90 ? 5.059 1.682 -16.820 1.00 71.31 90 ALA A N 1
ATOM 690 C CA . ALA A 1 90 ? 4.261 2.890 -16.791 1.00 71.31 90 ALA A CA 1
ATOM 691 C C . ALA A 1 90 ? 2.884 2.532 -17.328 1.00 71.31 90 ALA A C 1
ATOM 693 O O . ALA A 1 90 ? 2.754 2.097 -18.467 1.00 71.31 90 ALA A O 1
ATOM 694 N N . GLY A 1 91 ? 1.874 2.674 -16.468 1.00 67.38 91 GLY A N 1
ATOM 695 C CA . GLY A 1 91 ? 0.482 2.594 -16.879 1.00 67.38 91 GLY A CA 1
ATOM 696 C C . GLY A 1 91 ? 0.122 3.742 -17.829 1.00 67.38 91 GLY A C 1
ATOM 697 O O . GLY A 1 91 ? 0.922 4.206 -18.642 1.00 67.38 91 GLY A O 1
ATOM 698 N N . PHE A 1 92 ? -1.096 4.260 -17.704 1.00 65.50 92 PHE A N 1
ATOM 699 C CA . PHE A 1 92 ? -1.491 5.447 -18.455 1.00 65.50 92 PHE A CA 1
ATOM 700 C C . PHE A 1 92 ? -0.680 6.681 -18.029 1.00 65.50 92 PHE A C 1
ATOM 702 O O . PHE A 1 92 ? -0.253 6.808 -16.880 1.00 65.50 92 PHE A O 1
ATOM 709 N N . SER A 1 93 ? -0.480 7.620 -18.960 1.00 68.00 93 SER A N 1
ATOM 710 C CA . SER A 1 93 ? 0.013 8.956 -18.625 1.00 68.00 93 SER A CA 1
ATOM 711 C C . SER A 1 93 ? -1.011 9.650 -17.732 1.00 68.00 93 SER A C 1
ATOM 713 O O . SER A 1 93 ? -2.155 9.803 -18.155 1.00 68.00 93 SER A O 1
ATOM 715 N N . GLY A 1 94 ? -0.614 10.077 -16.537 1.00 78.19 94 GLY A N 1
ATOM 716 C CA . GLY A 1 94 ? -1.569 10.632 -15.589 1.00 78.19 94 GLY A CA 1
ATOM 717 C C . GLY A 1 94 ? -1.030 10.750 -14.174 1.00 78.19 94 GLY A C 1
ATOM 718 O O . GLY A 1 94 ? 0.165 10.549 -13.917 1.00 78.19 94 GLY A O 1
ATOM 719 N N . ASP A 1 95 ? -1.923 11.082 -13.250 1.00 86.69 95 ASP A N 1
ATOM 720 C CA . ASP A 1 95 ? -1.597 11.095 -11.826 1.00 86.69 95 ASP A CA 1
ATOM 721 C C . ASP A 1 95 ? -1.350 9.676 -11.273 1.00 86.69 95 ASP A C 1
ATOM 723 O O . ASP A 1 95 ? -1.420 8.668 -11.979 1.00 86.69 95 ASP A O 1
ATOM 727 N N . GLN A 1 96 ? -1.022 9.585 -9.985 1.00 88.31 96 GLN A N 1
ATOM 728 C CA . GLN A 1 96 ? -0.715 8.306 -9.342 1.00 88.31 96 GLN A CA 1
ATOM 729 C C . GLN A 1 96 ? -1.875 7.291 -9.367 1.00 88.31 96 GLN A C 1
ATOM 731 O O . GLN A 1 96 ? -1.643 6.096 -9.199 1.00 88.31 96 GLN A O 1
ATOM 736 N N . TYR A 1 97 ? -3.121 7.742 -9.510 1.00 88.25 97 TYR A N 1
ATOM 737 C CA . TYR A 1 97 ? -4.299 6.879 -9.514 1.00 88.25 97 TYR A CA 1
ATOM 738 C C . TYR A 1 97 ? -4.574 6.358 -10.924 1.00 88.25 97 TYR A C 1
ATOM 740 O O . TYR A 1 97 ? -4.837 5.171 -11.088 1.00 88.25 97 TYR A O 1
ATOM 748 N N . GLU A 1 98 ? -4.424 7.202 -11.945 1.00 85.75 98 GLU A N 1
ATOM 749 C CA . GLU A 1 98 ? -4.497 6.781 -13.353 1.00 85.75 98 GLU A CA 1
ATOM 750 C C . GLU A 1 98 ? -3.359 5.814 -13.712 1.00 85.75 98 GLU A C 1
ATOM 75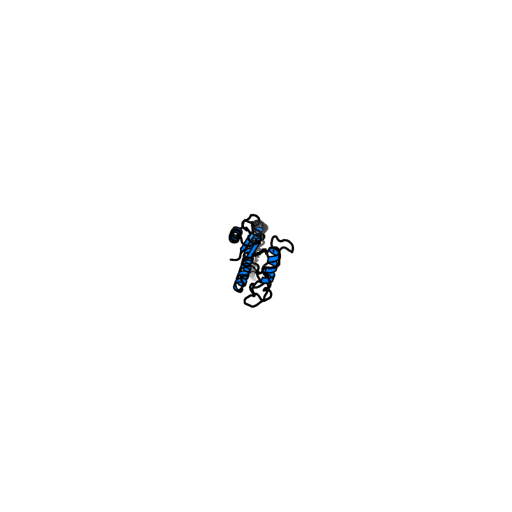2 O O . GLU A 1 98 ? -3.559 4.820 -14.415 1.00 85.75 98 GLU A O 1
ATOM 757 N N . GLN A 1 99 ? -2.164 6.051 -13.162 1.00 87.88 99 GLN A N 1
ATOM 758 C CA . GLN A 1 99 ? -1.048 5.111 -13.260 1.00 87.88 99 GLN A CA 1
ATOM 759 C C . GLN A 1 99 ? -1.386 3.760 -12.612 1.00 87.88 99 GLN A C 1
ATOM 761 O O . GLN A 1 99 ? -1.001 2.720 -13.147 1.00 87.88 99 GLN A O 1
ATOM 766 N N . PHE A 1 100 ? -2.111 3.756 -11.486 1.00 89.50 100 PHE A N 1
ATOM 767 C CA . PHE A 1 100 ? -2.552 2.520 -10.835 1.00 89.50 100 PHE A CA 1
ATOM 768 C C . PHE A 1 100 ? -3.593 1.774 -11.677 1.00 89.50 100 PHE A C 1
ATOM 770 O O . PHE A 1 100 ? -3.470 0.563 -11.838 1.00 89.50 100 PHE A O 1
ATOM 777 N N . ASP A 1 101 ? -4.557 2.478 -12.275 1.00 86.62 101 ASP A N 1
ATOM 778 C CA . ASP A 1 101 ? -5.546 1.870 -13.177 1.00 86.62 101 ASP A CA 1
ATOM 779 C C . ASP A 1 101 ? -4.849 1.185 -14.379 1.00 86.62 101 ASP A C 1
ATOM 781 O O . ASP A 1 101 ? -5.224 0.087 -14.790 1.00 86.62 101 ASP A O 1
ATOM 785 N N . GLY A 1 102 ? -3.769 1.779 -14.906 1.00 82.88 102 GLY A N 1
ATOM 786 C CA . GLY A 1 102 ? -2.944 1.153 -15.949 1.00 82.88 102 GLY A CA 1
ATOM 787 C C . GLY A 1 102 ? -2.153 -0.066 -15.460 1.00 82.88 102 GLY A C 1
ATOM 788 O O . GLY A 1 102 ? -2.116 -1.093 -16.139 1.00 82.88 102 GLY A O 1
ATOM 789 N N . LEU A 1 103 ? -1.575 0.004 -14.257 1.00 87.12 103 LEU A N 1
ATOM 790 C CA . LEU A 1 103 ? -0.937 -1.150 -13.613 1.00 87.12 103 LEU A CA 1
ATOM 791 C C . LEU A 1 103 ? -1.931 -2.304 -13.410 1.00 87.12 103 LEU A C 1
ATOM 793 O O . LEU A 1 103 ? -1.560 -3.470 -13.542 1.00 87.12 103 LEU A O 1
ATOM 797 N N . GLN A 1 104 ? -3.187 -1.981 -13.099 1.00 87.50 104 GLN A N 1
ATOM 798 C CA . GLN A 1 104 ? -4.253 -2.956 -12.916 1.00 87.50 104 GLN A CA 1
ATOM 799 C C . GLN A 1 104 ? -4.488 -3.771 -14.187 1.00 87.50 104 GLN A C 1
ATOM 801 O O . GLN A 1 104 ? -4.622 -4.987 -14.107 1.00 87.50 104 GLN A O 1
ATOM 806 N N . LEU A 1 105 ? -4.489 -3.111 -15.348 1.00 82.94 105 LEU A N 1
ATOM 807 C CA . LEU A 1 105 ? -4.625 -3.770 -16.647 1.00 82.94 105 LEU A CA 1
ATOM 808 C C . LEU A 1 105 ? -3.418 -4.642 -16.981 1.00 82.94 105 LEU A C 1
ATOM 810 O O . LEU A 1 105 ? -3.611 -5.750 -17.460 1.00 82.94 105 LEU A O 1
ATOM 814 N N . TYR A 1 106 ? -2.200 -4.164 -16.703 1.00 83.19 106 TYR A N 1
ATOM 815 C CA . TYR A 1 106 ? -0.985 -4.959 -16.888 1.00 83.19 106 TYR A CA 1
ATOM 816 C C . TYR A 1 106 ? -1.035 -6.243 -16.056 1.00 83.19 106 TYR A C 1
ATOM 818 O O . TYR A 1 106 ? -0.967 -7.338 -16.587 1.00 83.19 106 TYR A O 1
ATOM 826 N N . LEU A 1 107 ? -1.230 -6.136 -14.742 1.00 85.12 107 LEU A N 1
ATOM 827 C CA . LEU A 1 107 ? -1.225 -7.308 -13.859 1.00 85.12 107 LEU A CA 1
ATOM 828 C C . LEU A 1 107 ? -2.454 -8.216 -14.018 1.00 85.12 107 LEU A C 1
ATOM 830 O O . LEU A 1 107 ? -2.433 -9.338 -13.514 1.00 85.12 107 LEU A O 1
ATOM 834 N N . ALA A 1 108 ? -3.526 -7.733 -14.650 1.00 84.19 108 ALA A N 1
ATOM 835 C CA . ALA A 1 108 ? -4.702 -8.536 -14.970 1.00 84.19 108 ALA A CA 1
ATOM 836 C C . ALA A 1 108 ? -4.536 -9.360 -16.254 1.00 84.19 108 ALA A C 1
ATOM 838 O O . ALA A 1 108 ? -5.399 -10.201 -16.524 1.00 84.19 108 ALA A O 1
ATOM 839 N N . ASP A 1 109 ? -3.476 -9.130 -17.034 1.00 79.62 109 ASP A N 1
ATOM 840 C CA . ASP A 1 109 ? -3.210 -9.928 -18.221 1.00 79.62 109 ASP A CA 1
ATOM 841 C C . ASP A 1 109 ? -2.906 -11.382 -17.829 1.00 79.62 109 ASP A C 1
ATOM 843 O O . ASP A 1 109 ? -2.021 -11.678 -17.019 1.00 79.62 109 ASP A O 1
ATOM 847 N N . THR A 1 110 ? -3.690 -12.301 -18.390 1.00 76.56 110 THR A N 1
ATOM 848 C CA . THR A 1 110 ? -3.562 -13.733 -18.128 1.00 76.56 110 THR A CA 1
ATOM 849 C C . THR A 1 110 ? -2.307 -14.334 -18.735 1.00 76.56 110 THR A C 1
ATOM 851 O O . THR A 1 110 ? -1.849 -15.358 -18.228 1.00 76.56 110 THR A O 1
ATOM 854 N N . ASP A 1 111 ? -1.767 -13.717 -19.784 1.00 76.94 111 ASP A N 1
ATOM 855 C CA . ASP A 1 111 ? -0.575 -14.203 -20.473 1.00 76.94 111 ASP A CA 1
ATOM 856 C C . ASP A 1 111 ? 0.684 -13.954 -19.625 1.00 76.94 111 ASP A C 1
ATOM 858 O O . ASP A 1 111 ? 1.587 -14.783 -19.627 1.00 76.94 111 ASP A O 1
ATOM 862 N N . LEU A 1 112 ? 0.682 -12.906 -18.789 1.00 75.94 112 LEU A N 1
ATOM 863 C CA . LEU A 1 112 ? 1.798 -12.548 -17.903 1.00 75.94 112 LEU A CA 1
ATOM 864 C C . LEU A 1 112 ? 1.885 -13.383 -16.610 1.00 75.94 112 LEU A C 1
ATOM 866 O O . LEU A 1 112 ? 2.941 -13.491 -15.995 1.00 75.94 112 LEU A O 1
ATOM 870 N N . ASN A 1 113 ? 0.761 -13.921 -16.122 1.00 82.38 113 ASN A N 1
ATOM 871 C CA . ASN A 1 113 ? 0.679 -14.825 -14.959 1.00 82.38 113 ASN A CA 1
ATOM 872 C C . ASN A 1 113 ? 1.396 -14.365 -13.653 1.00 82.38 113 ASN A C 1
ATOM 874 O O . ASN A 1 113 ? 1.705 -15.177 -12.775 1.00 82.38 113 ASN A O 1
ATOM 878 N N . TYR A 1 114 ? 1.621 -13.060 -13.455 1.00 83.50 114 TYR A N 1
ATOM 879 C CA . TYR A 1 114 ? 2.265 -12.528 -12.239 1.00 83.50 114 TYR A CA 1
ATOM 880 C C . TYR A 1 114 ? 1.340 -12.455 -11.019 1.00 83.50 114 TYR A C 1
ATOM 882 O O . TYR A 1 114 ? 1.808 -12.370 -9.877 1.00 83.50 114 TYR A O 1
ATOM 890 N N . MET A 1 115 ? 0.024 -12.479 -11.236 1.00 85.75 115 MET A N 1
ATOM 891 C CA . MET A 1 115 ? -0.982 -12.472 -10.181 1.00 85.75 115 MET A CA 1
ATOM 892 C C . MET A 1 115 ? -2.145 -13.401 -10.541 1.00 85.75 115 MET A C 1
ATOM 894 O O . MET A 1 115 ? -2.705 -13.342 -11.629 1.00 85.75 115 MET A O 1
ATOM 898 N N . SER A 1 116 ? -2.529 -14.277 -9.610 1.00 74.38 116 SER A N 1
ATOM 899 C CA . SER A 1 116 ? -3.670 -15.175 -9.802 1.00 74.38 116 SER A CA 1
ATOM 900 C C . SER A 1 116 ? -4.976 -14.448 -9.473 1.00 74.38 116 SER A C 1
ATOM 902 O O . SER A 1 116 ? -5.414 -14.440 -8.322 1.00 74.38 116 SER A O 1
ATOM 904 N N . GLY A 1 117 ? -5.600 -13.846 -10.483 1.00 74.88 117 GLY A N 1
ATOM 905 C CA . GLY A 1 117 ? -6.883 -13.148 -10.369 1.00 74.88 117 GLY A CA 1
ATOM 906 C C . GLY A 1 117 ? -6.771 -11.642 -10.597 1.00 74.88 117 GLY A C 1
ATOM 907 O O . GLY A 1 117 ? -5.698 -11.123 -10.884 1.00 74.88 117 GLY A O 1
ATOM 908 N N . SER A 1 118 ? -7.895 -10.934 -10.479 1.00 80.38 118 SER A N 1
ATOM 909 C CA . SER A 1 118 ? -7.902 -9.478 -10.610 1.00 80.38 118 SER A CA 1
ATOM 910 C C . SER A 1 118 ? -7.085 -8.841 -9.490 1.00 80.38 118 SER A C 1
ATOM 912 O O . SER A 1 118 ? -7.236 -9.211 -8.322 1.00 80.38 118 SER A O 1
ATOM 914 N N . VAL A 1 119 ? -6.276 -7.845 -9.840 1.00 85.62 119 VAL A N 1
ATOM 915 C CA . VAL A 1 119 ? -5.603 -6.980 -8.869 1.00 85.62 119 VAL A CA 1
ATOM 916 C C . VAL A 1 119 ? -6.625 -6.441 -7.855 1.00 85.62 119 VAL A C 1
ATOM 918 O O . VAL A 1 119 ? -7.703 -6.009 -8.271 1.00 85.62 119 VAL A O 1
ATOM 921 N N . PRO A 1 120 ? -6.326 -6.480 -6.542 1.00 89.44 120 PRO A N 1
ATOM 922 C CA . PRO A 1 120 ? -7.262 -6.026 -5.523 1.00 89.44 120 PRO A CA 1
ATOM 923 C C . PRO A 1 120 ? -7.572 -4.533 -5.631 1.00 89.44 120 PRO A C 1
ATOM 925 O O . PRO A 1 120 ? -6.671 -3.718 -5.834 1.00 89.44 120 PRO A O 1
ATOM 928 N N . ASP A 1 121 ? -8.830 -4.189 -5.377 1.00 87.75 121 ASP A N 1
ATOM 929 C CA . ASP A 1 121 ? -9.260 -2.816 -5.142 1.00 87.75 121 ASP A CA 1
ATOM 930 C C . ASP A 1 121 ? -9.306 -2.500 -3.640 1.00 87.75 121 ASP A C 1
ATOM 932 O O . ASP A 1 121 ? -9.442 -3.393 -2.797 1.00 87.75 121 ASP A O 1
ATOM 936 N N . ASP A 1 122 ? -9.287 -1.211 -3.292 1.00 89.50 122 ASP A N 1
ATOM 937 C CA . ASP A 1 122 ? -9.436 -0.789 -1.902 1.00 89.50 122 ASP A CA 1
ATOM 938 C C . ASP A 1 122 ? -10.749 -1.304 -1.281 1.00 89.50 122 ASP A C 1
ATOM 940 O O . ASP A 1 122 ? -11.815 -1.157 -1.882 1.00 89.50 122 ASP A O 1
ATOM 944 N N . PRO A 1 123 ? -10.744 -1.813 -0.03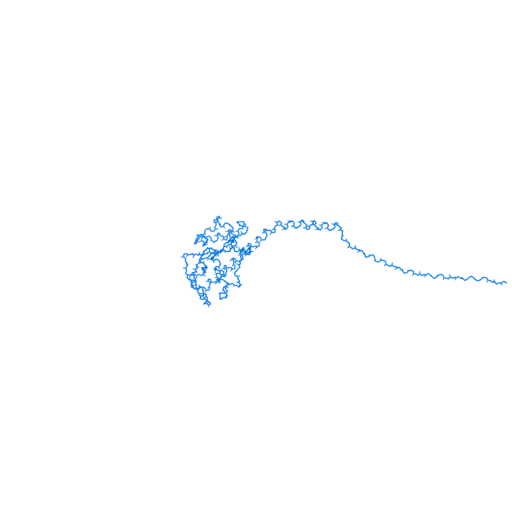4 1.00 89.44 123 PRO A N 1
ATOM 945 C CA . PRO A 1 123 ? -11.944 -2.350 0.611 1.00 89.44 123 PRO A CA 1
ATOM 946 C C . PRO A 1 123 ? -13.105 -1.363 0.782 1.00 89.44 123 PRO A C 1
ATOM 948 O O . PRO A 1 123 ? -14.228 -1.783 1.067 1.00 89.44 123 PRO A O 1
ATOM 951 N N . LYS A 1 124 ? -12.852 -0.051 0.708 1.00 84.94 124 LYS A N 1
ATOM 952 C CA . LYS A 1 124 ? -13.902 0.976 0.735 1.00 84.94 124 LYS A CA 1
ATOM 953 C C . LYS A 1 124 ? -14.473 1.302 -0.639 1.00 84.94 124 LYS A C 1
ATOM 955 O O . LYS A 1 124 ? -15.449 2.049 -0.648 1.00 84.94 124 LYS A O 1
ATOM 960 N N . ASN A 1 125 ? -13.868 0.773 -1.709 1.00 68.56 125 ASN A N 1
ATOM 961 C CA . ASN A 1 125 ? -14.149 0.971 -3.132 1.00 68.56 125 ASN A CA 1
ATOM 962 C C . ASN A 1 125 ? -15.280 1.975 -3.365 1.00 68.56 125 ASN A C 1
ATOM 964 O O . ASN A 1 125 ? -16.466 1.640 -3.414 1.00 68.56 125 ASN A O 1
ATOM 968 N N . VAL A 1 126 ? -14.913 3.251 -3.343 1.00 62.25 126 VAL A N 1
ATOM 969 C CA . VAL A 1 126 ? -15.877 4.331 -3.498 1.00 62.25 126 VAL A CA 1
ATOM 970 C C . VAL A 1 126 ? -16.187 4.449 -4.979 1.00 62.25 126 VAL A C 1
ATOM 972 O O . VAL A 1 126 ? -15.280 4.596 -5.792 1.00 62.25 126 VAL A O 1
ATOM 975 N N . THR A 1 127 ? -17.478 4.374 -5.306 1.00 57.69 127 THR A N 1
ATOM 976 C CA . THR A 1 127 ? -18.042 4.671 -6.630 1.00 57.69 127 THR A CA 1
ATOM 977 C C . THR A 1 127 ? -17.305 5.838 -7.295 1.00 57.69 127 THR A C 1
ATOM 979 O O . THR A 1 127 ? -16.982 6.813 -6.610 1.00 57.69 127 THR A O 1
ATOM 982 N N . GLU A 1 128 ? -17.057 5.717 -8.604 1.00 53.88 128 GLU A N 1
ATOM 983 C CA . GLU A 1 128 ? -16.344 6.669 -9.471 1.00 53.88 128 GLU A CA 1
ATOM 984 C C . GLU A 1 128 ? -16.398 8.127 -8.971 1.00 53.88 128 GLU A C 1
ATOM 986 O O . GLU A 1 128 ? -17.461 8.745 -8.911 1.00 53.88 128 GLU A O 1
ATOM 991 N N . GLY A 1 129 ? -15.234 8.678 -8.602 1.00 52.91 129 GLY A N 1
ATOM 992 C CA . GLY A 1 129 ? -15.070 10.108 -8.305 1.00 52.91 129 GLY A CA 1
ATOM 993 C C . GLY A 1 129 ? -14.498 10.467 -6.931 1.00 52.91 129 GLY A C 1
ATOM 994 O O . GLY A 1 129 ? -14.209 11.640 -6.699 1.00 52.91 129 GLY A O 1
ATOM 995 N N . SER A 1 130 ? -14.285 9.514 -6.014 1.00 61.72 130 SER A N 1
ATOM 996 C CA . SER A 1 130 ? -13.597 9.798 -4.743 1.00 61.72 130 SER A CA 1
ATOM 997 C C . SER A 1 130 ? -12.192 9.188 -4.710 1.00 61.72 130 SER A C 1
ATOM 999 O O . SER A 1 130 ? -11.997 8.020 -4.395 1.00 61.72 130 SER A O 1
ATOM 1001 N N . LEU A 1 131 ? -11.188 10.016 -5.009 1.00 58.84 131 LEU A N 1
ATOM 1002 C CA . LEU A 1 131 ? -9.769 9.628 -5.062 1.00 58.84 131 LEU A CA 1
ATOM 1003 C C . LEU A 1 131 ? -9.163 9.289 -3.684 1.00 58.84 131 LEU A C 1
ATOM 1005 O O . LEU A 1 131 ? -8.058 8.771 -3.601 1.00 58.84 131 LEU A O 1
ATOM 1009 N N . ASN A 1 132 ? -9.883 9.554 -2.588 1.00 63.72 132 ASN A N 1
ATOM 1010 C CA . ASN A 1 132 ? -9.349 9.439 -1.224 1.00 63.72 132 ASN A CA 1
ATOM 1011 C C . ASN A 1 132 ? -9.064 7.998 -0.772 1.00 63.72 132 ASN A C 1
ATOM 1013 O O . ASN A 1 132 ? -8.376 7.804 0.228 1.00 63.72 132 ASN A O 1
ATOM 1017 N N . TYR A 1 133 ? -9.620 6.999 -1.461 1.00 71.06 133 TYR A N 1
ATOM 1018 C CA . TYR A 1 133 ? -9.469 5.587 -1.105 1.00 71.06 133 TYR A CA 1
ATOM 1019 C C . TYR A 1 133 ? -9.039 4.726 -2.296 1.00 71.06 133 TYR A C 1
ATOM 1021 O O . TYR A 1 133 ? -9.312 3.537 -2.292 1.00 71.06 133 TYR A O 1
ATOM 1029 N N . LYS A 1 134 ? -8.392 5.300 -3.318 1.00 84.56 134 LYS A N 1
ATOM 1030 C CA . LYS A 1 134 ? -7.736 4.513 -4.372 1.00 84.56 134 LYS A CA 1
ATOM 1031 C C . LYS A 1 134 ? -6.292 4.189 -3.984 1.00 84.56 134 LYS A C 1
ATOM 1033 O O . LYS A 1 134 ? -5.653 4.938 -3.239 1.00 84.56 134 LYS A O 1
ATOM 1038 N N . TYR A 1 135 ? -5.771 3.084 -4.510 1.00 91.69 135 TYR A N 1
ATOM 1039 C CA . TYR A 1 135 ? -4.338 2.819 -4.478 1.00 91.69 135 TYR A CA 1
ATOM 1040 C C . TYR A 1 135 ? -3.619 3.738 -5.463 1.00 91.69 135 TYR A C 1
ATOM 1042 O O . TYR A 1 135 ? -4.111 4.006 -6.555 1.00 91.69 135 TYR A O 1
ATOM 1050 N N . GLY A 1 136 ? -2.471 4.259 -5.044 1.00 91.62 136 GLY A N 1
ATOM 1051 C CA . GLY A 1 136 ? -1.607 5.080 -5.878 1.00 91.62 136 GLY A CA 1
ATOM 1052 C C . GLY A 1 136 ? -0.397 4.287 -6.340 1.00 91.62 136 GLY A C 1
ATOM 1053 O O . GLY A 1 136 ? 0.188 3.535 -5.559 1.00 91.62 136 GLY A O 1
ATOM 1054 N N . TYR A 1 137 ? 0.012 4.511 -7.578 1.00 93.19 137 TYR A N 1
ATOM 1055 C CA . TYR A 1 137 ? 1.226 3.990 -8.180 1.00 93.19 137 TYR A CA 1
ATOM 1056 C C . TYR A 1 137 ? 2.032 5.145 -8.769 1.00 93.19 137 TYR A C 1
ATOM 1058 O O . TYR A 1 137 ? 1.486 6.018 -9.433 1.00 93.19 137 TYR A O 1
ATOM 1066 N N . SER A 1 138 ? 3.329 5.201 -8.489 1.00 92.25 138 SER A N 1
ATOM 1067 C CA . SER A 1 138 ? 4.205 6.244 -9.029 1.00 92.25 138 SER A CA 1
ATOM 1068 C C . SER A 1 138 ? 5.538 5.651 -9.440 1.00 92.25 138 SER A C 1
ATOM 1070 O O . SER A 1 138 ? 6.048 4.734 -8.793 1.00 92.25 138 SER A O 1
ATOM 1072 N N . LEU A 1 139 ? 6.104 6.197 -10.509 1.00 90.25 139 LEU A N 1
ATOM 1073 C CA . LEU A 1 139 ? 7.301 5.690 -11.167 1.00 90.25 139 LEU A CA 1
ATOM 1074 C C . LEU A 1 139 ? 8.357 6.772 -11.311 1.00 90.25 139 LEU A C 1
ATOM 1076 O O . LEU A 1 139 ? 8.042 7.959 -11.351 1.00 90.25 139 LEU A O 1
ATOM 1080 N N . LEU A 1 140 ? 9.614 6.352 -11.445 1.00 89.44 140 LEU A N 1
ATOM 1081 C CA . LEU A 1 140 ? 10.693 7.268 -11.792 1.00 89.44 140 LEU A CA 1
ATOM 1082 C C . LEU A 1 140 ? 10.544 7.667 -13.266 1.00 89.44 140 LEU A C 1
ATOM 1084 O O . LEU A 1 140 ? 10.731 6.837 -14.160 1.00 89.44 140 LEU A O 1
ATOM 1088 N N . SER A 1 141 ? 10.191 8.925 -13.508 1.00 83.19 141 SER A N 1
ATOM 1089 C CA . SER A 1 141 ? 9.909 9.482 -14.832 1.00 83.19 141 SER A CA 1
ATOM 1090 C C . SER A 1 141 ? 11.172 9.833 -15.626 1.00 83.19 141 SER A C 1
ATOM 1092 O O . SER A 1 141 ? 11.162 9.755 -16.851 1.00 83.19 141 SER A O 1
ATOM 1094 N N . SER A 1 142 ? 12.296 10.125 -14.961 1.00 76.12 142 SER A N 1
ATOM 1095 C CA . SER A 1 142 ? 13.581 10.432 -15.621 1.00 76.12 142 SER A CA 1
ATOM 1096 C C . SER A 1 142 ? 14.301 9.240 -16.265 1.00 76.12 142 SER A C 1
ATOM 1098 O O . SER A 1 142 ? 15.290 9.443 -16.970 1.00 76.12 142 SER A O 1
ATOM 1100 N N . GLN A 1 143 ? 13.842 8.004 -16.043 1.00 73.69 143 GLN A N 1
ATOM 1101 C CA . GLN A 1 143 ? 14.441 6.783 -16.607 1.00 73.69 143 GLN A CA 1
ATOM 1102 C C . GLN A 1 143 ? 13.387 5.879 -17.249 1.00 73.69 143 GLN A C 1
ATOM 1104 O O . GLN A 1 143 ? 13.353 4.674 -16.998 1.00 73.69 143 GLN A O 1
ATOM 1109 N N . GLN A 1 144 ? 12.508 6.469 -18.056 1.00 74.19 144 GLN A N 1
ATOM 1110 C CA . GLN A 1 144 ? 11.534 5.698 -18.814 1.00 74.19 144 GLN A CA 1
ATOM 1111 C C . GLN A 1 144 ? 12.173 5.115 -20.078 1.00 74.19 144 GLN A C 1
ATOM 1113 O O . GLN A 1 144 ? 12.651 5.843 -20.946 1.00 74.19 144 GLN A O 1
ATOM 1118 N N . THR A 1 145 ? 12.194 3.788 -20.167 1.00 73.00 145 THR A N 1
ATOM 1119 C CA . THR A 1 145 ? 12.550 3.044 -21.388 1.00 73.00 145 THR A CA 1
ATOM 1120 C C . THR A 1 145 ? 11.524 1.946 -21.603 1.00 73.00 145 THR A C 1
ATOM 1122 O O . THR A 1 145 ? 10.766 1.658 -20.687 1.00 73.00 145 THR A O 1
ATOM 1125 N N . ASN A 1 146 ? 11.469 1.346 -22.787 1.00 72.44 146 ASN A N 1
ATOM 1126 C CA . ASN A 1 146 ? 10.491 0.302 -23.067 1.00 72.44 146 ASN A CA 1
ATOM 1127 C C . ASN A 1 146 ? 10.559 -0.838 -22.039 1.00 72.44 146 ASN A C 1
ATOM 1129 O O . ASN A 1 146 ? 11.650 -1.333 -21.727 1.00 72.44 146 ASN A O 1
ATOM 1133 N N . VAL A 1 147 ? 9.393 -1.244 -21.532 1.00 73.75 147 VAL A N 1
ATOM 1134 C CA . VAL A 1 147 ? 9.248 -2.468 -20.742 1.00 73.75 147 VAL A CA 1
ATOM 1135 C C . VAL A 1 147 ? 9.736 -3.623 -21.617 1.00 73.75 147 VAL A C 1
ATOM 1137 O O . VAL A 1 147 ? 9.475 -3.680 -22.817 1.00 73.75 147 VAL A O 1
ATOM 1140 N N . CYS A 1 148 ? 10.536 -4.510 -21.046 1.00 68.81 148 CYS A N 1
ATOM 1141 C CA . CYS A 1 148 ? 10.948 -5.739 -21.723 1.00 68.81 148 CYS A CA 1
ATOM 1142 C C . CYS A 1 148 ? 9.744 -6.630 -22.053 1.00 68.81 148 CYS A C 1
ATOM 1144 O O . CYS A 1 148 ? 8.730 -6.600 -21.360 1.00 68.81 148 CYS A O 1
ATOM 1146 N N . ALA A 1 149 ? 9.908 -7.483 -23.066 1.00 63.19 149 ALA A N 1
ATOM 1147 C CA . ALA A 1 149 ? 9.074 -8.675 -23.161 1.00 63.19 149 ALA A CA 1
ATOM 1148 C C . ALA A 1 149 ? 9.374 -9.530 -21.931 1.00 63.19 149 ALA A C 1
ATOM 1150 O O . ALA A 1 149 ? 10.540 -9.617 -21.520 1.00 63.19 149 ALA A O 1
ATOM 1151 N N . ASP A 1 150 ? 8.348 -10.123 -21.339 1.00 65.12 150 ASP A N 1
ATOM 1152 C CA . ASP A 1 150 ? 8.566 -11.139 -20.322 1.00 65.12 150 ASP A CA 1
ATOM 1153 C C . ASP A 1 150 ? 9.285 -12.367 -20.910 1.00 65.12 150 ASP A C 1
ATOM 1155 O O . ASP A 1 150 ? 9.506 -12.483 -22.122 1.00 65.12 150 ASP A O 1
ATOM 1159 N N . GLY A 1 151 ? 9.685 -13.294 -20.037 1.00 58.22 151 GLY A N 1
ATOM 1160 C CA . GLY A 1 151 ? 10.330 -14.541 -20.452 1.00 58.22 151 GLY A CA 1
ATOM 1161 C C . GLY A 1 151 ? 9.468 -15.404 -21.384 1.00 58.22 151 GLY A C 1
ATOM 1162 O O . GLY A 1 151 ? 10.021 -16.233 -22.113 1.00 58.22 151 GLY A O 1
ATOM 1163 N N . ASP A 1 152 ? 8.153 -15.174 -21.393 1.00 62.66 152 ASP A N 1
ATOM 1164 C CA . ASP A 1 152 ? 7.162 -15.892 -22.194 1.00 62.66 152 ASP A CA 1
ATOM 1165 C C . ASP A 1 152 ? 6.900 -15.236 -23.566 1.00 62.66 152 ASP A C 1
ATOM 1167 O O . ASP A 1 152 ? 6.306 -15.855 -24.455 1.00 62.66 152 ASP A O 1
ATOM 1171 N N . GLY A 1 153 ? 7.458 -14.045 -23.809 1.00 56.22 153 GLY A N 1
ATOM 1172 C CA . GLY A 1 153 ? 7.452 -13.377 -25.105 1.00 56.22 153 GLY A CA 1
ATOM 1173 C C . GLY A 1 153 ? 6.175 -12.597 -25.406 1.00 56.22 153 GLY A C 1
ATOM 1174 O O . GLY A 1 153 ? 5.906 -12.345 -26.587 1.00 56.22 153 GLY A O 1
ATOM 1175 N N . ASP A 1 154 ? 5.405 -12.203 -24.388 1.00 64.62 154 ASP A N 1
ATOM 1176 C CA . ASP A 1 154 ? 4.259 -11.319 -24.579 1.00 64.62 154 ASP A CA 1
ATOM 1177 C C . ASP A 1 154 ? 4.733 -9.934 -25.049 1.00 64.62 154 ASP A C 1
ATOM 1179 O O . ASP A 1 154 ? 5.415 -9.173 -24.353 1.00 64.62 154 ASP A O 1
ATOM 1183 N N . ALA A 1 155 ? 4.381 -9.616 -26.296 1.00 59.62 155 ALA A N 1
ATOM 1184 C CA . ALA A 1 155 ? 4.761 -8.376 -26.952 1.00 59.62 155 ALA A CA 1
ATOM 1185 C C . ALA A 1 155 ? 3.853 -7.197 -26.568 1.00 59.62 155 ALA A C 1
ATOM 1187 O O . ALA A 1 155 ? 4.216 -6.049 -26.842 1.00 59.62 155 ALA A O 1
ATOM 1188 N N . THR A 1 156 ? 2.700 -7.452 -25.939 1.00 69.06 156 THR A N 1
ATOM 1189 C CA . THR A 1 156 ? 1.625 -6.470 -25.708 1.00 69.06 156 THR A CA 1
ATOM 1190 C C . THR A 1 156 ? 2.105 -5.244 -24.933 1.00 69.06 156 THR A C 1
ATOM 1192 O O . THR A 1 156 ? 1.675 -4.119 -25.199 1.00 69.06 156 THR A O 1
ATOM 1195 N N . TYR A 1 157 ? 3.070 -5.437 -24.035 1.00 67.69 157 TYR A N 1
ATOM 1196 C CA . TYR A 1 157 ? 3.594 -4.383 -23.167 1.00 67.69 157 TYR A CA 1
ATOM 1197 C C . TYR A 1 157 ? 5.000 -3.906 -23.552 1.00 67.69 157 TYR A C 1
ATOM 1199 O O . TYR A 1 157 ? 5.506 -2.959 -22.955 1.00 67.69 157 TYR A O 1
ATOM 1207 N N . THR A 1 158 ? 5.608 -4.480 -24.596 1.00 65.44 158 THR A N 1
ATOM 1208 C CA . THR A 1 158 ? 6.999 -4.185 -25.002 1.00 65.44 158 THR A CA 1
ATOM 1209 C C . THR A 1 158 ? 7.226 -2.778 -25.548 1.00 65.44 158 THR A C 1
ATOM 1211 O O . THR A 1 158 ? 8.354 -2.291 -25.592 1.00 65.44 158 THR A O 1
ATOM 1214 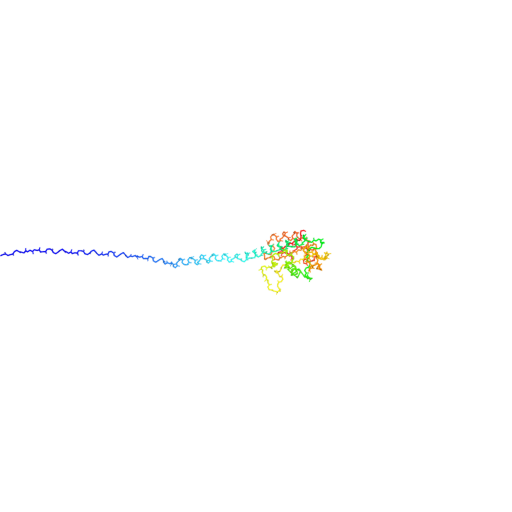N N . GLU A 1 159 ? 6.161 -2.107 -25.980 1.00 66.19 159 GLU A N 1
ATOM 1215 C CA . GLU A 1 159 ? 6.206 -0.719 -26.447 1.00 66.19 159 GLU A CA 1
ATOM 1216 C C . GLU A 1 159 ? 5.806 0.283 -25.355 1.00 66.19 159 GLU A C 1
ATOM 1218 O O . GLU A 1 159 ? 5.914 1.495 -25.556 1.00 66.19 159 GLU A O 1
ATOM 1223 N N . GLN A 1 160 ? 5.357 -0.194 -24.188 1.00 73.69 160 GLN A N 1
ATOM 1224 C CA . GLN A 1 160 ? 5.012 0.683 -23.076 1.00 73.69 160 GLN A CA 1
ATOM 1225 C C . GLN A 1 160 ? 6.271 1.188 -22.386 1.00 73.69 160 GLN A C 1
ATOM 1227 O O . GLN A 1 160 ? 7.279 0.492 -22.278 1.00 73.69 160 GLN A O 1
ATOM 1232 N N . SER A 1 161 ? 6.215 2.426 -21.901 1.00 77.56 161 SER A N 1
ATOM 1233 C CA . SER A 1 161 ? 7.282 2.966 -21.062 1.00 77.56 161 SER A CA 1
ATOM 1234 C C . SER A 1 161 ? 7.333 2.189 -19.753 1.00 77.56 161 SER A C 1
ATOM 1236 O O . SER A 1 161 ? 6.304 1.819 -19.214 1.00 77.56 161 SER A O 1
ATOM 1238 N N . GLY A 1 162 ? 8.519 1.942 -19.225 1.00 80.12 162 GLY A N 1
ATOM 1239 C CA . GLY A 1 162 ? 8.754 1.267 -17.960 1.00 80.12 162 GLY A CA 1
ATOM 1240 C C . GLY A 1 162 ? 9.857 1.960 -17.177 1.00 80.12 162 GLY A C 1
ATOM 1241 O O . GLY A 1 162 ? 10.639 2.729 -17.731 1.00 80.12 162 GLY A O 1
ATOM 1242 N N . SER A 1 163 ? 9.926 1.698 -15.877 1.00 86.69 163 SER A N 1
ATOM 1243 C CA . SER A 1 163 ? 10.819 2.391 -14.952 1.00 86.69 163 SER A CA 1
ATOM 1244 C C . SER A 1 163 ? 11.647 1.426 -14.105 1.00 86.69 163 SER A C 1
ATOM 1246 O O . SER A 1 163 ? 11.304 0.254 -13.926 1.00 86.69 163 SER A O 1
ATOM 1248 N N . SER A 1 164 ? 12.757 1.929 -13.564 1.00 86.44 164 SER A N 1
ATOM 1249 C CA . SER A 1 164 ? 13.656 1.199 -12.664 1.00 86.44 164 SER A CA 1
ATOM 1250 C C . SER A 1 164 ? 13.226 1.266 -11.194 1.00 86.44 164 SER A C 1
ATOM 1252 O O . SER A 1 164 ? 13.702 0.479 -10.371 1.00 86.44 164 SER A O 1
ATOM 1254 N N . GLN A 1 165 ? 12.320 2.184 -10.846 1.00 89.75 165 GLN A N 1
ATOM 1255 C CA . GLN A 1 165 ? 11.814 2.363 -9.487 1.00 89.75 165 GLN A CA 1
ATOM 1256 C C . GLN A 1 165 ? 10.317 2.634 -9.494 1.00 89.75 165 GLN A C 1
ATOM 1258 O O . GLN A 1 165 ? 9.815 3.358 -10.350 1.00 89.75 165 GLN A O 1
ATOM 1263 N N . PHE A 1 166 ? 9.635 2.111 -8.478 1.00 92.19 166 PHE A N 1
ATOM 1264 C CA . PHE A 1 166 ? 8.224 2.381 -8.250 1.00 92.19 166 PHE A CA 1
ATOM 1265 C C . PHE A 1 166 ? 7.917 2.600 -6.774 1.00 92.19 166 PHE A C 1
ATOM 1267 O O . PHE A 1 166 ? 8.654 2.151 -5.883 1.00 92.19 166 PHE A O 1
ATOM 1274 N N . THR A 1 167 ? 6.765 3.210 -6.529 1.00 95.12 167 THR A N 1
ATOM 1275 C CA . THR A 1 167 ? 6.096 3.248 -5.234 1.00 95.12 167 THR A CA 1
ATOM 1276 C C . THR A 1 167 ? 4.619 2.946 -5.386 1.00 95.12 167 THR A C 1
ATOM 1278 O O . THR A 1 167 ? 3.949 3.507 -6.246 1.00 95.12 167 THR A O 1
ATOM 1281 N N . LEU A 1 168 ? 4.110 2.104 -4.501 1.00 95.38 168 LEU A N 1
ATOM 1282 C CA . LEU A 1 168 ? 2.697 1.892 -4.256 1.00 95.38 168 LEU A CA 1
ATOM 1283 C C . LEU A 1 168 ? 2.314 2.610 -2.970 1.00 95.38 168 LEU A C 1
ATOM 1285 O O . LEU A 1 168 ? 3.076 2.588 -2.001 1.00 95.38 168 LEU A O 1
ATOM 1289 N N . SER A 1 169 ? 1.137 3.214 -2.929 1.00 94.25 169 SER A N 1
ATOM 1290 C CA . SER A 1 169 ? 0.668 3.953 -1.764 1.00 94.25 169 SER A CA 1
ATOM 1291 C C . SER A 1 169 ? -0.819 3.736 -1.519 1.00 94.25 169 SER A C 1
ATOM 1293 O O . SER A 1 169 ? -1.597 3.532 -2.445 1.00 94.25 169 SER A O 1
ATOM 1295 N N . ALA A 1 170 ? -1.213 3.769 -0.251 1.00 93.56 170 ALA A N 1
ATOM 1296 C CA . ALA A 1 170 ? -2.609 3.728 0.163 1.00 93.56 170 ALA A CA 1
ATOM 1297 C C . ALA A 1 170 ? -2.805 4.634 1.377 1.00 93.56 170 ALA A C 1
ATOM 1299 O O . ALA A 1 170 ? -1.968 4.645 2.286 1.00 93.56 170 ALA A O 1
ATOM 1300 N N . LEU A 1 171 ? -3.915 5.368 1.421 1.00 91.62 171 LEU A N 1
ATOM 1301 C CA . LEU A 1 171 ? -4.282 6.169 2.585 1.00 91.62 171 LEU A CA 1
ATOM 1302 C C . LEU A 1 171 ? -4.942 5.278 3.646 1.00 91.62 171 LEU A C 1
ATOM 1304 O O . LEU A 1 171 ? -5.971 4.651 3.395 1.00 91.62 171 LEU A O 1
ATOM 1308 N N . MET A 1 172 ? -4.360 5.217 4.845 1.00 91.56 172 MET A N 1
ATOM 1309 C CA . MET A 1 172 ? -4.915 4.431 5.949 1.00 91.56 172 MET A CA 1
ATOM 1310 C C . MET A 1 172 ? -6.055 5.183 6.637 1.00 91.56 172 MET A C 1
ATOM 1312 O O . MET A 1 172 ? -5.970 6.384 6.899 1.00 91.56 172 MET A O 1
ATOM 1316 N N . GLU A 1 173 ? -7.103 4.468 7.034 1.00 89.94 173 GLU A N 1
ATOM 1317 C CA . GLU A 1 173 ? -8.261 5.068 7.708 1.00 89.94 173 GLU A CA 1
ATOM 1318 C C . GLU A 1 173 ? -7.951 5.531 9.123 1.00 89.94 173 GLU A C 1
ATOM 1320 O O . GLU A 1 173 ? -8.533 6.503 9.606 1.00 89.94 173 GLU A O 1
ATOM 1325 N N . ARG A 1 174 ? -7.010 4.860 9.787 1.00 87.12 174 ARG A N 1
ATOM 1326 C CA . ARG A 1 174 ? -6.513 5.278 11.100 1.00 87.12 174 ARG A CA 1
ATOM 1327 C C . ARG A 1 174 ? -5.542 6.464 11.023 1.00 87.12 174 ARG A C 1
ATOM 1329 O O . ARG A 1 174 ? -5.060 6.923 12.065 1.00 87.12 174 ARG A O 1
ATOM 1336 N N . GLY A 1 175 ? -5.256 6.963 9.818 1.00 84.06 175 GLY A N 1
ATOM 1337 C CA . GLY A 1 175 ? -4.397 8.114 9.572 1.00 84.06 175 GLY A CA 1
ATOM 1338 C C . GLY A 1 175 ? -2.984 7.937 10.152 1.00 84.06 175 GLY A C 1
ATOM 1339 O O . GLY A 1 175 ? -2.475 6.816 10.225 1.00 84.06 175 GLY A O 1
ATOM 1340 N N . PRO A 1 176 ? -2.324 9.014 10.615 1.00 82.69 176 PRO A N 1
ATOM 1341 C CA . PRO A 1 176 ? -0.939 8.964 11.091 1.00 82.69 176 PRO A CA 1
ATOM 1342 C C . PRO A 1 176 ? -0.749 8.215 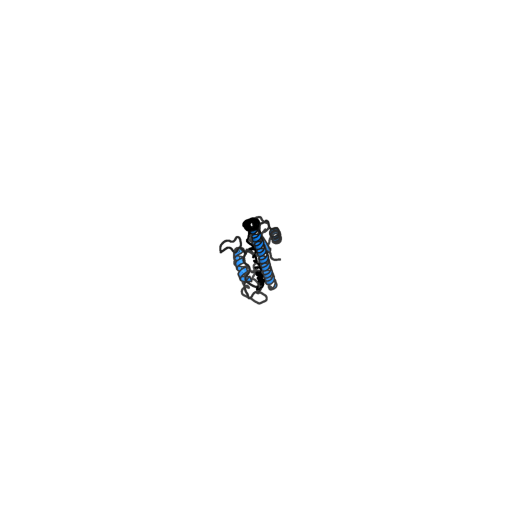12.422 1.00 82.69 176 PRO A C 1
ATOM 1344 O O . PRO A 1 176 ? 0.378 8.112 12.900 1.00 82.69 176 PRO A O 1
ATOM 1347 N N . SER A 1 177 ? -1.817 7.688 13.034 1.00 84.56 177 SER A N 1
ATOM 1348 C CA . SER A 1 177 ? -1.724 6.913 14.281 1.00 84.56 177 SER A CA 1
ATOM 1349 C C . SER A 1 177 ? -1.087 5.528 14.098 1.00 84.56 177 SER A C 1
ATOM 1351 O O . SER A 1 177 ? -0.760 4.858 15.081 1.00 84.56 177 SER A O 1
ATOM 1353 N N . ASP A 1 178 ? -0.915 5.078 12.854 1.00 86.56 178 ASP A N 1
ATOM 1354 C CA . ASP A 1 178 ? -0.308 3.794 12.528 1.00 86.56 178 ASP A CA 1
ATOM 1355 C C . ASP A 1 178 ? 1.224 3.897 12.419 1.00 86.56 178 ASP A C 1
ATOM 1357 O O . ASP A 1 178 ? 1.778 4.506 11.501 1.00 86.56 178 ASP A O 1
ATOM 1361 N N . SER A 1 179 ? 1.929 3.268 13.362 1.00 89.56 179 SER A N 1
ATOM 1362 C CA . SER A 1 179 ? 3.396 3.316 13.425 1.00 89.56 179 SER A CA 1
ATOM 1363 C C . SER A 1 179 ? 4.076 2.578 12.268 1.00 89.56 179 SER A C 1
ATOM 1365 O O . SER A 1 179 ? 5.184 2.944 11.875 1.00 89.56 179 SER A O 1
ATOM 1367 N N . GLU A 1 180 ? 3.426 1.561 11.696 1.00 92.12 180 GLU A N 1
ATOM 1368 C CA . GLU A 1 180 ? 3.940 0.846 10.525 1.00 92.12 180 GLU A CA 1
ATOM 1369 C C . GLU A 1 180 ? 3.930 1.739 9.287 1.00 92.12 180 GLU A C 1
ATOM 1371 O O . GLU A 1 180 ? 4.917 1.767 8.559 1.00 92.12 180 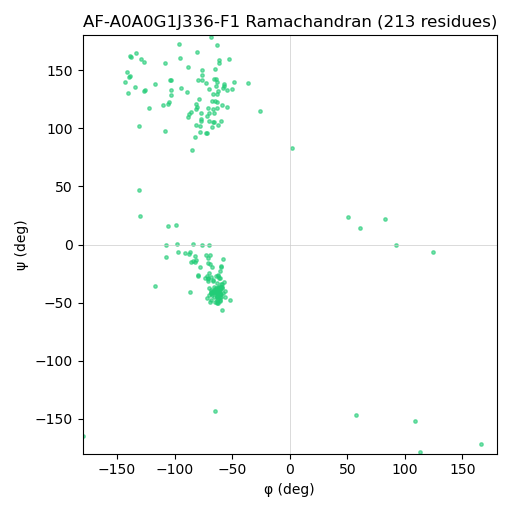GLU A O 1
ATOM 1376 N N . SER A 1 181 ? 2.870 2.525 9.100 1.00 92.31 181 SER A N 1
ATOM 1377 C CA . SER A 1 181 ? 2.750 3.513 8.023 1.00 92.31 181 SER A CA 1
ATOM 1378 C C . SER A 1 181 ? 3.836 4.580 8.091 1.00 92.31 181 SER A C 1
ATOM 1380 O O . SER A 1 181 ? 4.401 4.959 7.070 1.00 92.31 181 SER A O 1
ATOM 1382 N N . TYR A 1 182 ? 4.207 5.040 9.290 1.00 91.25 182 TYR A N 1
ATOM 1383 C CA . TYR A 1 182 ? 5.362 5.931 9.438 1.00 91.25 182 TYR A CA 1
ATOM 1384 C C . TYR A 1 182 ? 6.673 5.258 8.998 1.00 91.25 182 TYR A C 1
ATOM 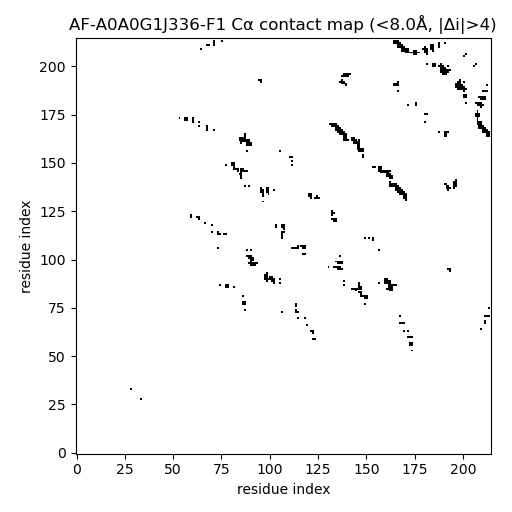1386 O O . TYR A 1 182 ? 7.390 5.796 8.159 1.00 91.25 182 TYR A O 1
ATOM 1394 N N . LYS A 1 183 ? 6.960 4.049 9.495 1.00 93.81 183 LYS A N 1
ATOM 1395 C CA . LYS A 1 183 ? 8.193 3.318 9.144 1.00 93.81 183 LYS A CA 1
ATOM 1396 C C . LYS A 1 183 ? 8.289 2.993 7.653 1.00 93.81 183 LYS A C 1
ATOM 1398 O O . LYS A 1 183 ? 9.379 3.019 7.088 1.00 93.81 183 LYS A O 1
ATOM 1403 N N . SER A 1 184 ? 7.166 2.660 7.026 1.00 95.19 184 SER A N 1
ATOM 1404 C CA . SER A 1 184 ? 7.118 2.341 5.600 1.00 95.19 184 SER A CA 1
ATOM 1405 C C . SER A 1 184 ? 7.416 3.582 4.745 1.00 95.19 184 SER A C 1
ATOM 1407 O O . SER A 1 184 ? 8.211 3.491 3.811 1.00 95.19 184 SER A O 1
ATOM 1409 N N . ARG A 1 185 ? 6.888 4.755 5.121 1.00 94.56 185 ARG A N 1
ATOM 1410 C CA . ARG A 1 185 ? 7.196 6.036 4.464 1.00 94.56 185 ARG A CA 1
ATOM 1411 C C . ARG A 1 185 ? 8.664 6.429 4.601 1.00 94.56 185 ARG A C 1
ATOM 1413 O O . ARG A 1 185 ? 9.283 6.781 3.605 1.00 94.56 185 ARG A O 1
ATOM 1420 N N . GLU A 1 186 ? 9.242 6.289 5.793 1.00 94.06 186 GLU A N 1
ATOM 1421 C CA . GLU A 1 186 ? 10.679 6.526 6.016 1.00 94.06 186 GLU A CA 1
ATOM 1422 C C . GLU A 1 186 ? 11.552 5.625 5.132 1.00 94.06 186 GLU A C 1
ATOM 1424 O O . GLU A 1 186 ? 12.525 6.080 4.535 1.00 94.06 186 GLU A O 1
ATOM 1429 N N . LYS A 1 187 ? 11.178 4.347 4.982 1.00 95.00 187 LYS A N 1
ATOM 1430 C CA . LYS A 1 187 ? 11.896 3.403 4.113 1.00 95.00 187 LYS A CA 1
ATOM 1431 C C . LYS A 1 187 ? 11.855 3.809 2.636 1.00 95.00 187 LYS A C 1
ATOM 1433 O O . LYS A 1 187 ? 12.803 3.533 1.908 1.00 95.00 187 LYS A O 1
ATOM 1438 N N . CYS A 1 188 ? 10.768 4.435 2.200 1.00 95.31 188 CYS A N 1
ATOM 1439 C CA . CYS A 1 188 ? 10.558 4.843 0.814 1.00 95.31 188 CYS A CA 1
ATOM 1440 C C . CYS A 1 188 ? 10.867 6.322 0.563 1.00 95.31 188 CYS A C 1
ATOM 1442 O O . CYS A 1 188 ? 10.486 6.865 -0.469 1.00 95.31 188 CYS A O 1
ATOM 1444 N N . LYS A 1 189 ? 11.586 6.978 1.477 1.00 92.75 189 LYS A N 1
ATOM 1445 C CA . LYS A 1 189 ? 12.020 8.364 1.307 1.00 92.75 189 LYS A CA 1
ATOM 1446 C C . LYS A 1 189 ? 12.845 8.539 0.027 1.00 92.75 189 LYS A C 1
ATOM 1448 O O . LYS A 1 189 ? 13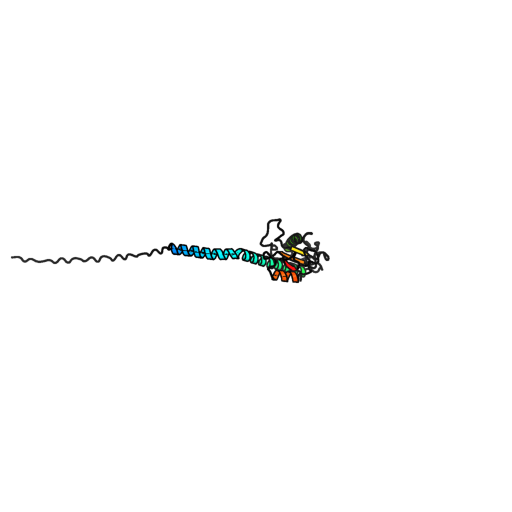.705 7.712 -0.276 1.00 92.75 189 LYS A O 1
ATOM 1453 N N . ASN A 1 190 ? 12.603 9.632 -0.699 1.00 92.75 190 ASN A N 1
ATOM 1454 C CA . ASN A 1 190 ? 13.246 9.969 -1.977 1.00 92.75 190 ASN A CA 1
ATOM 1455 C C . ASN A 1 190 ? 12.999 8.957 -3.106 1.00 92.75 190 ASN A C 1
ATOM 1457 O O . ASN A 1 190 ? 13.709 8.983 -4.109 1.00 92.75 190 ASN A O 1
ATOM 1461 N N . LYS A 1 191 ? 12.025 8.058 -2.953 1.00 94.00 191 LYS A N 1
ATOM 1462 C CA . LYS A 1 191 ? 11.501 7.276 -4.073 1.00 94.00 191 LYS A CA 1
ATOM 1463 C C . LYS A 1 191 ? 10.489 8.124 -4.852 1.00 94.00 191 LYS A C 1
ATOM 1465 O O . LYS A 1 191 ? 10.036 9.145 -4.317 1.00 94.00 191 LYS A O 1
ATOM 1470 N N . PRO A 1 192 ? 10.124 7.704 -6.073 1.00 93.62 192 PRO A N 1
ATOM 1471 C CA . PRO A 1 192 ? 9.070 8.359 -6.825 1.00 93.62 192 PRO A CA 1
ATOM 1472 C C . PRO A 1 192 ? 7.786 8.491 -6.014 1.00 93.62 192 PRO A C 1
ATOM 1474 O O . PRO A 1 192 ? 7.579 7.797 -5.019 1.00 93.62 192 PRO A O 1
ATOM 1477 N N . GLY A 1 193 ? 6.933 9.410 -6.415 1.00 92.62 193 GLY A N 1
ATOM 1478 C CA . GLY A 1 193 ? 5.673 9.650 -5.743 1.00 92.62 193 GLY A CA 1
ATOM 1479 C C . GLY A 1 193 ? 4.895 10.760 -6.429 1.00 92.62 193 GLY A C 1
ATOM 1480 O O . GLY A 1 193 ? 5.222 11.140 -7.556 1.00 92.62 193 GLY A O 1
ATOM 1481 N N . PRO A 1 194 ? 3.879 11.299 -5.749 1.00 88.88 194 PRO A N 1
ATOM 1482 C CA . PRO A 1 194 ? 2.987 12.301 -6.327 1.00 88.88 194 PRO A CA 1
ATOM 1483 C C . PRO A 1 194 ? 3.696 13.611 -6.684 1.00 88.88 194 PRO A C 1
ATOM 1485 O O . PRO A 1 194 ? 3.285 14.295 -7.616 1.00 88.88 194 PRO A O 1
ATOM 1488 N N . ASP A 1 195 ? 4.792 13.930 -5.988 1.00 89.81 195 ASP A N 1
ATOM 1489 C CA . ASP A 1 195 ? 5.599 15.131 -6.243 1.00 89.81 195 ASP A CA 1
ATOM 1490 C C . ASP A 1 195 ? 6.636 14.935 -7.367 1.00 89.81 195 ASP A C 1
ATOM 1492 O O . ASP A 1 195 ? 7.408 15.846 -7.672 1.00 89.81 195 ASP A O 1
ATOM 1496 N N . GLY A 1 196 ? 6.683 13.747 -7.977 1.00 89.12 196 GLY A N 1
ATOM 1497 C CA . GLY A 1 196 ? 7.624 13.375 -9.030 1.00 89.12 196 GLY A CA 1
ATOM 1498 C C . GLY A 1 196 ? 8.676 12.365 -8.570 1.00 89.12 196 GLY A C 1
ATOM 1499 O O . GLY A 1 196 ? 8.452 11.559 -7.666 1.00 89.12 196 GLY A O 1
ATOM 1500 N N . ASP A 1 197 ? 9.845 12.407 -9.208 1.00 90.44 197 ASP A N 1
ATOM 1501 C CA . ASP A 1 197 ? 10.898 11.385 -9.100 1.00 90.44 197 ASP A CA 1
ATOM 1502 C C . ASP A 1 197 ? 11.470 11.193 -7.693 1.00 90.44 197 ASP A C 1
ATOM 1504 O O . ASP A 1 197 ? 11.909 10.098 -7.340 1.00 90.44 197 ASP A O 1
ATOM 1508 N N . THR A 1 198 ? 11.452 12.248 -6.881 1.00 92.38 198 THR A N 1
ATOM 1509 C CA . THR A 1 198 ? 11.908 12.211 -5.493 1.00 92.38 198 THR A CA 1
ATOM 1510 C C . THR A 1 198 ? 10.853 12.838 -4.599 1.00 92.38 198 THR A C 1
ATOM 1512 O O . THR A 1 198 ? 10.752 14.061 -4.511 1.00 92.38 198 THR A O 1
ATOM 1515 N N . THR A 1 199 ? 10.085 12.000 -3.913 1.00 93.25 199 THR A N 1
ATOM 1516 C CA . THR A 1 199 ? 9.051 12.437 -2.973 1.00 93.25 199 THR A CA 1
ATOM 1517 C C . THR A 1 199 ? 9.530 12.269 -1.529 1.00 93.25 199 THR A C 1
ATOM 1519 O O . THR A 1 199 ? 10.044 11.212 -1.134 1.00 93.25 199 THR A O 1
ATOM 1522 N N . ASP A 1 200 ? 9.341 13.307 -0.708 1.00 93.94 200 ASP A N 1
ATOM 1523 C CA . ASP A 1 200 ? 9.530 13.204 0.740 1.00 93.94 200 ASP A CA 1
ATOM 1524 C C . ASP A 1 200 ? 8.259 12.670 1.409 1.00 93.94 200 ASP A C 1
ATOM 1526 O O . ASP A 1 200 ? 7.458 13.406 1.986 1.00 93.94 200 ASP A O 1
ATOM 1530 N N . TRP A 1 201 ? 8.101 11.349 1.372 1.00 92.88 201 TRP A N 1
ATOM 1531 C CA . TRP A 1 201 ? 6.982 10.634 1.992 1.00 92.88 201 TRP A CA 1
ATOM 1532 C C . TRP A 1 201 ? 6.849 10.862 3.510 1.00 92.88 201 TRP A C 1
ATOM 1534 O O . TRP A 1 201 ? 5.827 10.522 4.108 1.00 92.88 201 TRP A O 1
ATOM 1544 N N . THR A 1 202 ? 7.859 11.441 4.160 1.00 91.50 202 THR A N 1
ATOM 1545 C CA . THR A 1 202 ? 7.848 11.748 5.598 1.00 91.50 202 THR A CA 1
ATOM 1546 C C . THR A 1 202 ? 7.151 13.077 5.911 1.00 91.50 202 THR A C 1
ATOM 1548 O O . THR A 1 202 ? 6.761 13.315 7.057 1.00 91.50 202 THR A O 1
ATOM 1551 N N . GLY A 1 203 ? 6.915 13.905 4.885 1.00 90.31 203 GLY A N 1
ATOM 1552 C CA . GLY A 1 203 ? 6.233 15.190 4.986 1.00 90.31 203 GLY A CA 1
ATOM 1553 C C . GLY A 1 203 ? 4.788 15.092 5.489 1.00 90.31 203 GLY A C 1
ATOM 1554 O O . GLY A 1 203 ? 4.122 14.056 5.402 1.00 90.31 203 GLY A O 1
ATOM 1555 N N . SER A 1 204 ? 4.272 16.210 6.006 1.00 89.31 204 SER A N 1
ATOM 1556 C CA . SER A 1 204 ? 2.908 16.304 6.548 1.00 89.31 204 SER A CA 1
ATOM 1557 C C . SER A 1 204 ? 1.816 16.046 5.505 1.00 89.31 204 SER A C 1
ATOM 1559 O O . SER A 1 204 ? 0.755 15.547 5.870 1.00 89.31 204 SER A O 1
ATOM 1561 N N . ALA A 1 205 ? 2.086 16.317 4.223 1.00 89.56 205 ALA A N 1
ATOM 1562 C CA . ALA A 1 205 ? 1.178 16.028 3.109 1.00 89.56 205 ALA A CA 1
ATOM 1563 C C . ALA A 1 205 ? 0.858 14.527 2.972 1.00 89.56 205 ALA A C 1
ATOM 1565 O O . ALA A 1 205 ? -0.242 14.160 2.570 1.00 89.56 205 ALA A O 1
ATOM 1566 N N . TYR A 1 206 ? 1.789 13.660 3.384 1.00 90.75 206 TYR A N 1
ATOM 1567 C CA . TYR A 1 206 ? 1.672 12.202 3.283 1.00 90.75 206 TYR A CA 1
ATOM 1568 C C . TYR A 1 206 ? 1.391 11.530 4.629 1.00 90.75 206 TYR A C 1
ATOM 1570 O O . TYR A 1 206 ? 1.558 10.316 4.788 1.00 90.75 206 TYR A O 1
ATOM 1578 N N . ALA A 1 207 ? 0.970 12.304 5.631 1.00 90.56 207 ALA A N 1
ATOM 1579 C CA . ALA A 1 207 ? 0.598 11.781 6.935 1.00 90.56 207 ALA A CA 1
ATOM 1580 C C . ALA A 1 207 ? -0.555 10.768 6.814 1.00 90.56 207 ALA A C 1
ATOM 1582 O O . ALA A 1 207 ? -1.648 11.098 6.370 1.00 90.56 207 ALA A O 1
ATOM 1583 N N . GLY A 1 208 ? -0.312 9.528 7.250 1.00 90.56 208 GLY A N 1
ATOM 1584 C CA . GLY A 1 208 ? -1.302 8.446 7.202 1.00 90.56 208 GLY A CA 1
ATOM 1585 C C . GLY A 1 208 ? -1.258 7.576 5.945 1.00 90.56 208 GLY A C 1
ATOM 1586 O O . GLY A 1 208 ? -2.020 6.616 5.868 1.00 90.56 208 GLY A O 1
ATOM 1587 N N . TYR A 1 209 ? -0.356 7.846 4.999 1.00 93.38 209 TYR A N 1
ATOM 1588 C CA . TYR A 1 209 ? -0.102 6.913 3.905 1.00 93.38 209 TYR A CA 1
ATOM 1589 C C . TYR A 1 209 ? 0.741 5.726 4.373 1.00 93.38 209 TYR A C 1
ATOM 1591 O O . TYR A 1 209 ? 1.692 5.877 5.144 1.00 93.38 209 TYR A O 1
ATOM 1599 N N . TYR A 1 210 ? 0.415 4.548 3.858 1.00 95.31 210 TYR A N 1
ATOM 1600 C CA . TYR A 1 210 ? 1.293 3.387 3.855 1.00 95.31 210 TYR A CA 1
ATOM 1601 C C . TYR A 1 210 ? 1.879 3.241 2.452 1.00 95.31 210 TYR A C 1
ATOM 1603 O O . TYR A 1 210 ? 1.140 3.260 1.470 1.00 95.31 210 TYR A O 1
ATOM 1611 N N . VAL A 1 211 ? 3.201 3.120 2.363 1.00 96.06 211 VAL A N 1
ATOM 1612 C CA . VAL A 1 211 ? 3.958 3.154 1.105 1.00 96.06 211 VAL A CA 1
ATOM 1613 C C . VAL A 1 211 ? 4.841 1.920 0.964 1.00 96.06 211 VAL A C 1
ATOM 1615 O O . VAL A 1 211 ? 5.576 1.539 1.879 1.00 96.06 211 VAL A O 1
ATOM 1618 N N . VAL A 1 212 ? 4.805 1.302 -0.207 1.00 96.50 212 VAL A N 1
ATOM 1619 C CA . VAL A 1 212 ? 5.656 0.173 -0.567 1.00 96.50 212 VAL A CA 1
ATOM 1620 C C . VAL A 1 212 ? 6.447 0.551 -1.805 1.00 96.50 212 VAL A C 1
ATOM 1622 O O . VAL A 1 212 ? 5.882 0.785 -2.859 1.00 96.50 212 VAL A O 1
ATOM 1625 N N . CYS A 1 213 ? 7.766 0.589 -1.691 1.00 95.06 213 CYS A N 1
ATOM 1626 C CA . CYS A 1 213 ? 8.660 0.918 -2.795 1.00 95.06 213 CYS A CA 1
ATOM 1627 C C . CYS A 1 213 ? 9.428 -0.307 -3.2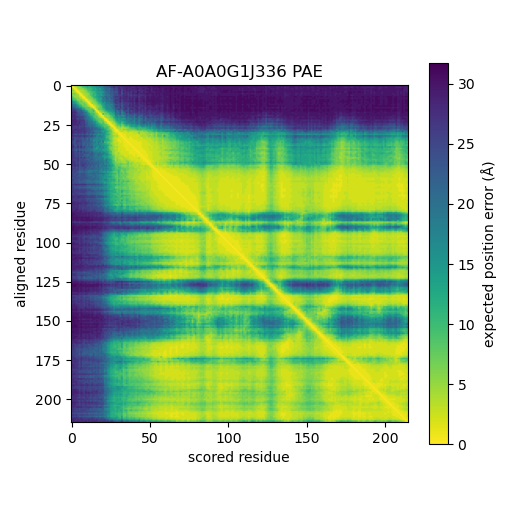90 1.00 95.06 213 CYS A C 1
ATOM 1629 O O . CYS A 1 213 ? 9.652 -1.259 -2.523 1.00 95.06 213 CYS A O 1
ATOM 1631 N N . SER A 1 214 ? 9.869 -0.232 -4.548 1.00 91.19 214 SER A N 1
ATOM 1632 C CA . SER A 1 214 ? 10.849 -1.146 -5.147 1.00 91.19 214 SER A CA 1
ATOM 1633 C C . SER A 1 214 ? 12.061 -1.318 -4.227 1.00 91.19 214 SER A C 1
ATOM 1635 O O . SER A 1 214 ? 12.513 -0.327 -3.635 1.00 91.19 214 SER A O 1
ATOM 1637 N N . SER A 1 215 ? 12.576 -2.547 -4.116 1.00 82.94 215 SER A N 1
ATOM 1638 C CA . SER A 1 215 ? 13.797 -2.857 -3.345 1.00 82.94 215 SER A CA 1
ATOM 1639 C C . SER A 1 215 ? 14.986 -1.983 -3.734 1.00 82.94 215 SER A C 1
ATOM 1641 O O . SER A 1 215 ? 15.186 -1.809 -4.958 1.00 82.94 215 SER A O 1
#

pLDDT: mean 81.82, std 12.95, range [47.28, 96.88]